Protein AF-A0A0D2LNI6-F1 (afdb_monomer)

Nearest PDB structures (foldseek):
  3agz-assembly1_A  TM=8.817E-01  e=5.013E-14  Homo sapiens
  8j07-assembly1_v  TM=8.970E-01  e=9.738E-14  Homo sapiens
  8j07-assembly1_u  TM=9.220E-01  e=4.146E-13  Homo sapiens
  7jtk-assembly1_Z  TM=8.641E-01  e=4.404E-13  Chlamydomonas reinhardtii
  7zhs-assembly1_A  TM=8.676E-01  e=1.229E-12  Saccharomyces cerevisiae S288C

Secondary structure (DSSP, 8-state):
-EEEPP-B----SS--B--GGG--PPTT--TTS-------B--SPPTT-EEEETT-S---TTSPPPPEEEE--BPP-SS-EEETTEEEEEEEEEHHHHHS-SS-EEEEE-TTS-EEEEEPPSS--TT-EEEETT-S-B-TTSTT-B--EEEEEEEE--S---HHHHHHHHHHS----

InterPro domains:
  IPR002939 Chaperone DnaJ, C-terminal [PF01556] (47-158)
  IPR008971 HSP40/DnaJ peptide-binding [SSF49493] (46-78)
  IPR008971 HSP40/DnaJ peptide-binding [SSF49493] (79-168)
  IPR051339 DnaJ homolog subfamily B [PTHR24078] (47-174)

Sequence (177 aa):
HTGQLSKAPFAPGNQAAVPASWLVAPRGFCPSSGWLIRKVDITAAGGGTKITFPGKGDERPGLPPADLQFVVEEAPHPRFMRQGDDLHTTVRVPLVSALCGGDASASVETLDGRTLKFPLPAMTSFTVKKIIQGEGMPISKQPGKKGNLVVSIEAAFPKGLTAAQKAALKQALPATA

Foldseek 3Di:
DEFEQAAQADAPDQAPFPPLVRRDDPPPDDPPDDDDPDGDRPGQDDFQDKDKDQQPADDDPPDGRHIYIYGHHHDDDPAWDDDQQEIEGEDEDEQCCQQQQPPDWDWDQASVRDIDIDGDPRHADQADKDKAAQRTTQDPVDPPGGGIYIYGYHHDYDPDDDPVRVVVCPVVDDPDD

Structure (mmCIF, N/CA/C/O backbone):
data_AF-A0A0D2LNI6-F1
#
_entry.id   AF-A0A0D2LNI6-F1
#
loop_
_atom_site.group_PDB
_atom_site.id
_atom_site.type_symbol
_atom_site.label_atom_id
_atom_site.label_alt_id
_atom_site.label_comp_id
_atom_site.label_asym_id
_atom_site.label_entity_id
_atom_site.label_seq_id
_atom_site.pdbx_PDB_ins_code
_atom_site.Cartn_x
_atom_site.Cartn_y
_atom_site.Cartn_z
_atom_site.occupancy
_atom_site.B_iso_or_equiv
_atom_site.auth_seq_id
_atom_site.auth_comp_id
_atom_site.auth_asym_id
_atom_site.auth_atom_id
_atom_site.pdbx_PDB_model_num
ATOM 1 N N . HIS A 1 1 ? 3.301 -3.122 -40.195 1.00 43.69 1 HIS A N 1
ATOM 2 C CA . HIS A 1 1 ? 2.036 -3.197 -39.436 1.00 43.69 1 HIS A CA 1
ATOM 3 C C . HIS A 1 1 ? 2.349 -3.221 -37.938 1.00 43.69 1 HIS A C 1
ATOM 5 O O . HIS A 1 1 ? 3.377 -3.772 -37.562 1.00 43.69 1 HIS A O 1
ATOM 11 N N . THR A 1 2 ? 1.533 -2.589 -37.087 1.00 37.66 2 THR A N 1
ATOM 12 C CA . THR A 1 2 ? 1.758 -2.548 -35.626 1.00 37.66 2 THR A CA 1
ATOM 13 C C . THR A 1 2 ? 1.184 -3.810 -34.985 1.00 37.66 2 THR A C 1
ATOM 15 O O . THR A 1 2 ? -0.002 -4.090 -35.150 1.00 37.66 2 THR A O 1
ATOM 18 N N . GLY A 1 3 ? 2.013 -4.583 -34.283 1.00 42.06 3 GLY A N 1
ATOM 19 C CA . GLY A 1 3 ? 1.569 -5.729 -33.489 1.00 42.06 3 GLY A CA 1
ATOM 20 C C . GLY A 1 3 ? 1.260 -5.283 -32.062 1.00 42.06 3 GLY A C 1
ATOM 21 O O . GLY A 1 3 ? 2.012 -4.504 -31.481 1.00 42.06 3 GLY A O 1
ATOM 22 N N . GLN A 1 4 ? 0.161 -5.753 -31.478 1.00 37.28 4 GLN A N 1
ATOM 23 C CA . GLN A 1 4 ? -0.164 -5.467 -30.078 1.00 37.28 4 GLN A CA 1
ATOM 24 C C . GLN A 1 4 ? 0.338 -6.635 -29.218 1.00 37.28 4 GLN A C 1
ATOM 26 O O . GLN A 1 4 ? -0.050 -7.780 -29.445 1.00 37.28 4 GLN A O 1
ATOM 31 N N . LEU A 1 5 ? 1.225 -6.369 -28.253 1.00 44.88 5 LEU A N 1
ATOM 32 C CA . LEU A 1 5 ? 1.534 -7.355 -27.213 1.00 44.88 5 LEU A CA 1
ATOM 33 C C . LEU A 1 5 ? 0.308 -7.453 -26.309 1.00 44.88 5 LEU A C 1
ATOM 35 O O . LEU A 1 5 ? -0.205 -6.428 -25.861 1.00 44.88 5 LEU A O 1
ATOM 39 N N . SER A 1 6 ? -0.187 -8.665 -26.055 1.00 45.00 6 SER A N 1
ATOM 40 C CA . SER A 1 6 ? -1.284 -8.809 -25.102 1.00 45.00 6 SER A CA 1
ATOM 41 C C . SER A 1 6 ? -0.804 -8.472 -23.684 1.00 45.00 6 SER A C 1
ATOM 43 O O . SER A 1 6 ? 0.374 -8.615 -23.350 1.00 45.00 6 SER A O 1
ATOM 45 N N . LYS A 1 7 ? -1.736 -7.960 -22.877 1.00 41.56 7 LYS A N 1
ATOM 46 C CA . LYS A 1 7 ? -1.533 -7.432 -21.522 1.00 41.56 7 LYS A CA 1
ATOM 47 C C . LYS A 1 7 ? -0.776 -8.428 -20.633 1.00 41.56 7 LYS A C 1
ATOM 49 O O . LYS A 1 7 ? -1.330 -9.457 -20.258 1.00 41.56 7 LYS A O 1
ATOM 54 N N . ALA A 1 8 ? 0.459 -8.104 -20.254 1.00 43.88 8 ALA A N 1
ATOM 55 C CA . ALA A 1 8 ? 1.232 -8.893 -19.295 1.00 43.88 8 ALA A CA 1
ATOM 56 C C . ALA A 1 8 ? 1.014 -8.365 -17.860 1.00 43.88 8 ALA A C 1
ATOM 58 O O . ALA A 1 8 ? 1.014 -7.146 -17.662 1.00 43.88 8 ALA A O 1
ATOM 59 N N . PRO A 1 9 ? 0.815 -9.234 -16.847 1.00 40.25 9 PRO A N 1
ATOM 60 C CA . PRO A 1 9 ? 0.801 -8.819 -15.452 1.00 40.25 9 PRO A CA 1
ATOM 61 C C . PRO A 1 9 ? 2.185 -8.320 -15.027 1.00 40.25 9 PRO A C 1
ATOM 63 O O . PRO A 1 9 ? 3.211 -8.726 -15.574 1.00 40.25 9 PRO A O 1
ATOM 66 N N . PHE A 1 10 ? 2.204 -7.457 -14.013 1.00 45.25 10 PHE A N 1
ATOM 67 C CA . PHE A 1 10 ? 3.430 -6.991 -13.374 1.00 45.25 10 PHE A CA 1
ATOM 68 C C . PHE A 1 10 ? 4.256 -8.177 -12.858 1.00 45.25 10 PHE A C 1
ATOM 70 O O . PHE A 1 10 ? 3.827 -8.877 -11.943 1.00 45.25 10 PHE A O 1
ATOM 77 N N . ALA A 1 11 ? 5.439 -8.391 -13.435 1.00 41.38 11 ALA A N 1
ATOM 78 C CA . ALA A 1 11 ? 6.414 -9.351 -12.935 1.00 41.38 11 ALA A CA 1
ATOM 79 C C . ALA A 1 11 ? 7.456 -8.610 -12.078 1.00 41.38 11 ALA A C 1
ATOM 81 O O . ALA A 1 11 ? 8.095 -7.672 -12.565 1.00 41.38 11 ALA A O 1
ATOM 82 N N . PRO A 1 12 ? 7.645 -8.995 -10.809 1.00 33.28 12 PRO A N 1
ATOM 83 C CA . PRO A 1 12 ? 8.731 -8.487 -9.995 1.00 33.28 12 PRO A CA 1
ATOM 84 C C . PRO A 1 12 ? 10.031 -9.206 -10.356 1.00 33.28 12 PRO A C 1
ATOM 86 O O . PRO A 1 12 ? 10.163 -10.417 -10.189 1.00 33.28 12 PRO A O 1
ATOM 89 N N . GLY A 1 13 ? 11.006 -8.445 -10.845 1.00 36.25 13 GLY A N 1
ATOM 90 C CA . GLY A 1 13 ? 12.328 -8.946 -11.216 1.00 36.25 13 GLY A CA 1
ATOM 91 C C . GLY A 1 13 ? 12.694 -8.618 -12.660 1.00 36.25 13 GLY A C 1
ATOM 92 O O . GLY A 1 13 ? 11.836 -8.345 -13.493 1.00 36.25 13 GLY A O 1
ATOM 93 N N . ASN A 1 14 ? 13.992 -8.661 -12.962 1.00 36.28 14 ASN A N 1
ATOM 94 C CA . ASN A 1 14 ? 14.577 -8.405 -14.288 1.00 36.28 14 ASN A CA 1
ATOM 95 C C . ASN A 1 14 ? 14.181 -9.431 -15.376 1.00 36.28 14 ASN A C 1
ATOM 97 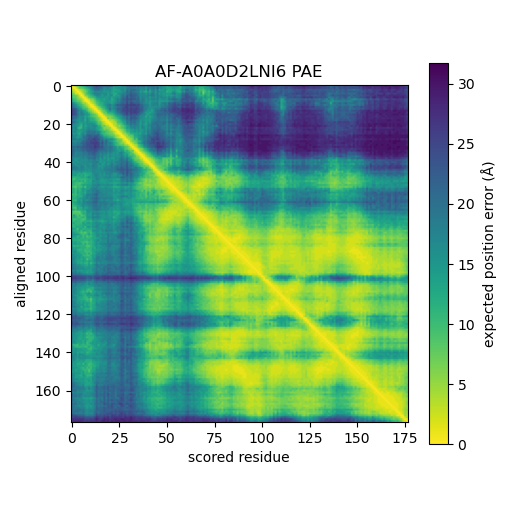O O . ASN A 1 14 ? 14.886 -9.574 -16.368 1.00 36.28 14 ASN A O 1
ATOM 101 N N . GLN A 1 15 ? 13.100 -10.186 -15.185 1.00 30.62 15 GLN A N 1
ATOM 102 C CA . GLN A 1 15 ? 12.652 -11.239 -16.087 1.00 30.62 15 GLN A CA 1
ATOM 103 C C . GLN A 1 15 ? 11.121 -11.265 -16.111 1.00 30.62 15 GLN A C 1
ATOM 105 O O . GLN A 1 15 ? 10.481 -12.128 -15.515 1.00 30.62 15 GLN A O 1
ATOM 110 N N . ALA A 1 16 ? 10.516 -10.314 -16.822 1.00 34.94 16 ALA A N 1
ATOM 111 C CA . ALA A 1 16 ? 9.175 -10.520 -17.351 1.00 34.94 16 ALA A CA 1
ATOM 112 C C . ALA A 1 16 ? 9.313 -11.396 -18.603 1.00 34.94 16 ALA A C 1
ATOM 114 O O . ALA A 1 16 ? 9.384 -10.897 -19.724 1.00 34.94 16 ALA A O 1
ATOM 115 N N . ALA A 1 17 ? 9.420 -12.713 -18.413 1.00 32.44 17 ALA A N 1
ATOM 116 C CA . ALA A 1 17 ? 9.315 -13.644 -19.524 1.00 32.44 17 ALA A CA 1
ATOM 117 C C . ALA A 1 17 ? 7.859 -13.627 -19.994 1.00 32.44 17 ALA A C 1
ATOM 119 O O . ALA A 1 17 ? 6.993 -14.188 -19.330 1.00 32.44 17 ALA A O 1
ATOM 120 N N . VAL A 1 18 ? 7.578 -12.965 -21.117 1.00 38.22 18 VAL A N 1
ATOM 121 C CA . VAL A 1 18 ? 6.277 -13.085 -21.780 1.00 38.22 18 VAL A CA 1
ATOM 122 C C . VAL A 1 18 ? 6.253 -14.479 -22.415 1.00 38.22 18 VAL A C 1
ATOM 124 O O . VAL A 1 18 ? 7.040 -14.733 -23.335 1.00 38.22 18 VAL A O 1
ATOM 127 N N . PRO A 1 19 ? 5.457 -15.440 -21.913 1.00 32.62 19 PRO A N 1
ATOM 128 C CA . PRO A 1 19 ? 5.422 -16.758 -22.522 1.00 32.62 19 PRO A CA 1
ATOM 129 C C . PRO A 1 19 ? 4.855 -16.636 -23.941 1.00 32.62 19 PRO A C 1
ATOM 131 O O . PRO A 1 19 ? 3.986 -15.812 -24.218 1.00 32.62 19 PRO A O 1
ATOM 134 N N . ALA A 1 20 ? 5.360 -17.469 -24.850 1.00 36.38 20 ALA A N 1
ATOM 135 C CA . ALA A 1 20 ? 5.022 -17.470 -26.276 1.00 36.38 20 ALA A CA 1
ATOM 136 C C . ALA A 1 20 ? 3.518 -17.393 -26.578 1.00 36.38 20 ALA A C 1
ATOM 138 O O . ALA A 1 20 ? 3.102 -16.813 -27.575 1.00 36.38 20 ALA A O 1
ATOM 139 N N . SER A 1 21 ? 2.710 -17.982 -25.697 1.00 32.12 21 SER A N 1
ATOM 140 C CA . SER A 1 21 ? 1.254 -18.046 -25.780 1.00 32.12 21 SER A CA 1
ATOM 141 C C . SER A 1 21 ? 0.549 -16.695 -25.608 1.00 32.12 21 SER A C 1
ATOM 143 O O . SER A 1 21 ? -0.659 -16.623 -25.797 1.00 32.12 21 SER A O 1
ATOM 145 N N . TRP A 1 22 ? 1.273 -15.635 -25.241 1.00 35.00 22 TRP A N 1
ATOM 146 C CA . TRP A 1 22 ? 0.725 -14.308 -24.935 1.00 35.00 22 TRP A CA 1
ATOM 147 C C . TRP A 1 22 ? 1.029 -13.281 -26.040 1.00 35.00 22 TRP A C 1
ATOM 149 O O . TRP A 1 22 ? 0.656 -12.110 -25.949 1.00 35.00 22 TRP A O 1
ATOM 159 N N . LEU A 1 23 ? 1.679 -13.705 -27.122 1.00 40.97 23 LEU A N 1
ATOM 160 C CA . LEU A 1 23 ? 1.794 -12.935 -28.354 1.00 40.97 23 LEU A CA 1
ATOM 161 C C . LEU A 1 23 ? 0.571 -13.235 -29.227 1.00 40.97 23 LEU A C 1
ATOM 163 O O . LEU A 1 23 ? 0.492 -14.285 -29.860 1.00 40.97 23 LEU A O 1
ATOM 167 N N . VAL A 1 24 ? -0.397 -12.316 -29.269 1.00 38.84 24 VAL A N 1
ATOM 168 C CA . VAL A 1 24 ? -1.489 -12.397 -30.246 1.00 38.84 24 VAL A CA 1
ATOM 169 C C . VAL A 1 24 ? -0.953 -11.856 -31.568 1.00 38.84 24 VAL A C 1
ATOM 171 O O . VAL A 1 24 ? -0.751 -10.653 -31.721 1.00 38.84 24 VAL A O 1
ATOM 174 N N . ALA A 1 25 ? -0.685 -12.749 -32.522 1.00 36.84 25 ALA A N 1
ATOM 175 C CA . ALA A 1 25 ? -0.360 -12.341 -33.883 1.00 36.84 25 ALA A CA 1
ATOM 176 C C . ALA A 1 25 ? -1.558 -11.578 -34.493 1.00 36.84 25 ALA A C 1
ATOM 178 O O . ALA A 1 25 ? -2.706 -11.998 -34.307 1.00 36.84 25 ALA A O 1
ATOM 179 N N . PRO A 1 26 ? -1.339 -10.462 -35.214 1.00 36.00 26 PRO A N 1
ATOM 180 C CA . PRO A 1 26 ? -2.420 -9.783 -35.920 1.00 36.00 26 PRO A CA 1
ATOM 181 C C . PRO A 1 26 ? -3.089 -10.727 -36.938 1.00 36.00 26 PRO A C 1
ATOM 183 O O . PRO A 1 26 ? -2.441 -11.592 -37.531 1.00 36.00 26 PRO A O 1
ATOM 186 N N . ARG A 1 27 ? -4.410 -10.579 -37.138 1.00 28.62 27 ARG A N 1
ATOM 187 C CA . ARG A 1 27 ? -5.177 -11.378 -38.115 1.00 28.62 27 ARG A CA 1
ATOM 188 C C . ARG A 1 27 ? -4.583 -11.183 -39.518 1.00 28.62 27 ARG A C 1
ATOM 190 O O . ARG A 1 27 ? -4.507 -10.052 -39.986 1.00 28.62 27 ARG A O 1
ATOM 197 N N . GLY A 1 28 ? -4.195 -12.283 -40.169 1.00 35.72 28 GLY A N 1
ATOM 198 C CA . GLY A 1 28 ? -3.522 -12.296 -41.482 1.00 35.72 28 GLY A CA 1
ATOM 199 C C . GLY A 1 28 ? -2.216 -13.100 -41.525 1.00 35.72 28 GLY A C 1
ATOM 200 O O . GLY A 1 28 ? -1.571 -13.170 -42.565 1.00 35.72 28 GLY A O 1
ATOM 201 N N . PHE A 1 29 ? -1.824 -13.715 -40.409 1.00 40.78 29 PHE A N 1
ATOM 202 C CA . PHE A 1 29 ? -0.566 -14.444 -40.280 1.00 40.78 29 PHE A CA 1
ATOM 203 C C . PHE A 1 29 ? -0.641 -15.851 -40.902 1.00 40.78 29 PHE A C 1
ATOM 205 O O . PHE A 1 29 ? -1.461 -16.674 -40.494 1.00 40.78 29 PHE A O 1
ATOM 212 N N . CYS A 1 30 ? 0.207 -16.124 -41.897 1.00 36.53 30 CYS A N 1
ATOM 213 C CA . CYS A 1 30 ? 0.260 -17.406 -42.603 1.00 36.53 30 CYS A CA 1
ATOM 214 C C . CYS A 1 30 ? 1.122 -18.421 -41.813 1.00 36.53 30 CYS A C 1
ATOM 216 O O . CYS A 1 30 ? 2.271 -18.109 -41.498 1.00 36.53 30 CYS A O 1
ATOM 218 N N . PRO A 1 31 ? 0.618 -19.625 -41.478 1.00 38.44 31 PRO A N 1
ATOM 219 C CA . PRO A 1 31 ? 1.268 -20.539 -40.530 1.00 38.44 31 PRO A CA 1
ATOM 220 C C . PRO A 1 31 ? 2.392 -21.419 -41.119 1.00 38.44 31 PRO A C 1
ATOM 222 O O . PRO A 1 31 ? 2.877 -22.314 -40.433 1.00 38.44 31 PRO A O 1
ATOM 225 N N . SER A 1 32 ? 2.815 -21.214 -42.372 1.00 41.22 32 SER A N 1
ATOM 226 C CA . SER A 1 32 ? 3.724 -22.142 -43.071 1.00 41.22 32 SER A CA 1
ATOM 227 C C . SER A 1 32 ? 5.223 -21.898 -42.855 1.00 41.22 32 SER A C 1
ATOM 229 O O . SER A 1 32 ? 6.028 -22.739 -43.246 1.00 41.22 32 SER A O 1
ATOM 231 N N . SER A 1 33 ? 5.631 -20.788 -42.240 1.00 37.97 33 SER A N 1
ATOM 232 C CA . SER A 1 33 ? 7.030 -20.537 -41.878 1.00 37.97 33 SER A CA 1
ATOM 233 C C . SER A 1 33 ? 7.199 -20.719 -40.372 1.00 37.97 33 SER A C 1
ATOM 235 O O . SER A 1 33 ? 6.612 -19.990 -39.587 1.00 37.97 33 SER A O 1
ATOM 237 N N . GLY A 1 34 ? 7.957 -21.727 -39.936 1.00 38.97 34 GLY A N 1
ATOM 238 C CA . GLY A 1 34 ? 8.209 -21.970 -38.513 1.00 38.97 34 GLY A CA 1
ATOM 239 C C . GLY A 1 34 ? 8.851 -20.753 -37.839 1.00 38.97 34 GLY A C 1
ATOM 240 O O . GLY A 1 34 ? 10.008 -20.431 -38.104 1.00 38.97 34 GLY A O 1
ATOM 241 N N . TRP A 1 35 ? 8.110 -20.065 -36.968 1.00 39.12 35 TRP A N 1
ATOM 242 C CA . TRP A 1 35 ? 8.605 -18.887 -36.255 1.00 39.12 35 TRP A CA 1
ATOM 243 C C . TRP A 1 35 ? 9.381 -19.282 -34.996 1.00 39.12 35 TRP A C 1
ATOM 245 O O . TRP A 1 35 ? 8.881 -20.005 -34.134 1.00 39.12 35 TRP A O 1
ATOM 255 N N . LEU A 1 36 ? 10.595 -18.739 -34.853 1.00 37.34 36 LEU A N 1
ATOM 256 C CA . LEU A 1 36 ? 11.314 -18.717 -33.582 1.00 37.34 36 LEU A CA 1
ATOM 257 C C . LEU A 1 36 ? 10.586 -17.754 -32.637 1.00 37.34 36 LEU A C 1
ATOM 259 O O . LEU A 1 36 ? 10.663 -16.535 -32.801 1.00 37.34 36 LEU A O 1
ATOM 263 N N . ILE A 1 37 ? 9.922 -18.294 -31.619 1.00 43.06 37 ILE A N 1
ATOM 264 C CA . ILE A 1 37 ? 9.485 -17.515 -30.461 1.00 43.06 37 ILE A CA 1
ATOM 265 C C . ILE A 1 37 ? 10.753 -16.944 -29.813 1.00 43.06 37 ILE A C 1
ATOM 267 O O . ILE A 1 37 ? 11.504 -17.663 -29.152 1.00 43.06 37 ILE A O 1
ATOM 271 N N . ARG A 1 38 ? 11.021 -15.652 -30.010 1.00 43.34 38 ARG A N 1
ATOM 272 C CA . ARG A 1 38 ? 12.084 -14.960 -29.279 1.00 43.34 38 ARG A CA 1
ATOM 273 C C . ARG A 1 38 ? 11.503 -14.406 -27.988 1.00 43.34 38 ARG A C 1
ATOM 275 O O . ARG A 1 38 ? 10.540 -13.647 -28.019 1.00 43.34 38 ARG A O 1
ATOM 282 N N . LYS A 1 39 ? 12.087 -14.809 -26.858 1.00 42.69 39 LYS A N 1
ATOM 283 C CA . LYS A 1 39 ? 11.811 -14.197 -25.557 1.00 42.69 39 LYS A CA 1
ATOM 284 C C . LYS A 1 39 ? 12.178 -12.717 -25.660 1.00 42.69 39 LYS A C 1
ATOM 286 O O . LYS A 1 39 ? 13.308 -12.394 -26.017 1.00 42.69 39 LYS A O 1
ATOM 291 N N . VAL A 1 40 ? 11.208 -11.845 -25.419 1.00 52.59 40 VAL A N 1
ATOM 292 C CA . VAL A 1 40 ? 11.447 -10.409 -25.286 1.00 52.59 40 VAL A CA 1
ATOM 293 C C . VAL A 1 40 ? 11.488 -10.126 -23.796 1.00 52.59 40 VAL A C 1
ATOM 295 O O . VAL A 1 40 ? 10.465 -10.238 -23.125 1.00 52.59 40 VAL A O 1
ATOM 298 N N . ASP A 1 41 ? 12.671 -9.797 -23.287 1.00 45.78 41 ASP A N 1
ATOM 299 C CA . ASP A 1 41 ? 12.831 -9.371 -21.903 1.00 45.78 41 ASP A CA 1
ATOM 300 C C . ASP A 1 41 ? 12.351 -7.922 -21.787 1.00 45.78 41 ASP A C 1
ATOM 302 O O . ASP A 1 41 ? 13.032 -6.975 -22.187 1.00 45.78 41 ASP A O 1
ATOM 306 N N . ILE A 1 42 ? 11.131 -7.742 -21.278 1.00 57.19 42 ILE A N 1
ATOM 307 C CA . ILE A 1 42 ? 10.580 -6.416 -20.993 1.00 57.19 42 ILE A CA 1
ATOM 308 C C . ILE A 1 42 ? 11.061 -6.015 -19.598 1.00 57.19 42 ILE A C 1
ATOM 310 O O . ILE A 1 42 ? 10.364 -6.175 -18.598 1.00 57.19 42 ILE A O 1
ATOM 314 N N . THR A 1 43 ? 12.292 -5.520 -19.517 1.00 50.53 43 THR A N 1
ATOM 315 C CA . THR A 1 43 ? 12.859 -5.056 -18.249 1.00 50.53 43 THR A CA 1
ATOM 316 C C . THR A 1 43 ? 12.398 -3.625 -17.980 1.00 50.53 43 THR A C 1
ATOM 318 O O . THR A 1 43 ? 12.785 -2.702 -18.688 1.00 50.53 43 THR A O 1
ATOM 321 N N . ALA A 1 44 ? 11.566 -3.440 -16.949 1.00 53.94 44 ALA A N 1
ATOM 322 C CA . ALA A 1 44 ? 11.210 -2.136 -16.372 1.00 53.94 44 ALA A CA 1
ATOM 323 C C . ALA A 1 44 ? 10.541 -1.105 -17.314 1.00 53.94 44 ALA A C 1
ATOM 325 O O . ALA A 1 44 ? 10.507 0.087 -17.001 1.00 53.94 44 ALA A O 1
ATOM 326 N N . ALA A 1 45 ? 9.970 -1.537 -18.439 1.00 58.03 45 ALA A N 1
ATOM 327 C CA . ALA A 1 45 ? 9.275 -0.646 -19.362 1.00 58.03 45 ALA A CA 1
ATOM 328 C C . ALA A 1 45 ? 7.979 -0.091 -18.733 1.00 58.03 45 ALA A C 1
ATOM 330 O O . ALA A 1 45 ? 7.187 -0.826 -18.138 1.00 58.03 45 ALA A O 1
ATOM 331 N N . GLY A 1 46 ? 7.767 1.222 -18.828 1.00 60.56 46 GLY A N 1
ATOM 332 C CA . GLY A 1 46 ? 6.476 1.840 -18.511 1.00 60.56 46 GLY A CA 1
ATOM 333 C C . GLY A 1 46 ? 5.437 1.510 -19.583 1.00 60.56 46 GLY A C 1
ATOM 334 O O . GLY A 1 46 ? 5.802 1.238 -20.734 1.00 60.56 46 GLY A O 1
ATOM 335 N N . GLY A 1 47 ? 4.153 1.564 -19.235 1.00 64.44 47 GLY A N 1
ATOM 336 C CA . GLY A 1 47 ? 3.072 1.516 -20.218 1.00 64.44 47 GLY A CA 1
ATOM 337 C C . GLY A 1 47 ? 3.307 2.511 -21.360 1.00 64.44 47 GLY A C 1
ATOM 338 O O . GLY A 1 47 ? 3.736 3.643 -21.143 1.00 64.44 47 GLY A O 1
ATOM 339 N N . GLY A 1 48 ? 3.079 2.068 -22.595 1.00 67.06 48 GLY A N 1
ATOM 340 C CA . GLY A 1 48 ? 3.310 2.848 -23.812 1.00 67.06 48 GLY A CA 1
ATOM 341 C C . GLY A 1 48 ? 4.725 2.749 -24.395 1.00 67.06 48 GLY A C 1
ATOM 342 O O . GLY A 1 48 ? 4.997 3.370 -25.424 1.00 67.06 48 GLY A O 1
ATOM 343 N N . THR A 1 49 ? 5.626 1.962 -23.796 1.00 70.00 49 THR A N 1
ATOM 344 C CA . THR A 1 49 ? 6.961 1.723 -24.370 1.00 70.00 49 THR A CA 1
ATOM 345 C C . THR A 1 49 ? 6.846 1.009 -25.716 1.00 70.00 49 THR A C 1
ATOM 347 O O . THR A 1 49 ? 6.179 -0.021 -25.831 1.00 70.00 49 THR A O 1
ATOM 350 N N . LYS A 1 50 ? 7.509 1.564 -26.735 1.00 74.06 50 LYS A N 1
ATOM 351 C CA . LYS A 1 50 ? 7.548 1.009 -28.089 1.00 74.06 50 LYS A CA 1
ATOM 352 C C . LYS A 1 50 ? 8.820 0.192 -28.270 1.00 74.06 50 LYS A C 1
ATOM 354 O O . LYS A 1 50 ? 9.916 0.732 -28.156 1.00 74.06 50 LYS A O 1
ATOM 359 N N . ILE A 1 51 ? 8.670 -1.089 -28.570 1.00 76.44 51 ILE A N 1
ATOM 360 C CA . ILE A 1 51 ? 9.774 -1.992 -28.891 1.00 76.44 51 ILE A CA 1
ATOM 361 C C . ILE A 1 51 ? 9.737 -2.234 -30.397 1.00 76.44 51 ILE A C 1
ATOM 363 O O . ILE A 1 51 ? 8.769 -2.795 -30.908 1.00 76.44 51 ILE A O 1
ATOM 367 N N . THR A 1 52 ? 10.772 -1.789 -31.108 1.00 75.44 52 THR A N 1
ATOM 368 C CA . THR A 1 52 ? 10.882 -1.953 -32.563 1.00 75.44 52 THR A CA 1
ATOM 369 C C . THR A 1 52 ? 11.866 -3.073 -32.886 1.00 75.44 52 THR A C 1
ATOM 371 O O . THR A 1 52 ? 13.017 -3.037 -32.456 1.00 75.44 52 THR A O 1
ATOM 374 N N . PHE A 1 53 ? 11.424 -4.049 -33.674 1.00 77.38 53 PHE A N 1
ATOM 375 C CA . PHE A 1 53 ? 12.250 -5.111 -34.235 1.00 77.38 53 PHE A CA 1
ATOM 376 C C . PHE A 1 53 ? 12.464 -4.844 -35.730 1.00 77.38 53 PHE A C 1
ATOM 378 O O . PHE A 1 53 ? 11.518 -5.011 -36.512 1.00 77.38 53 PHE A O 1
ATOM 385 N N . PRO A 1 54 ? 13.676 -4.419 -36.134 1.00 76.56 54 PRO A N 1
ATOM 386 C CA . PRO A 1 54 ? 13.933 -4.035 -37.513 1.00 76.56 54 PRO A CA 1
ATOM 387 C C . PRO A 1 54 ? 13.888 -5.247 -38.447 1.00 76.56 54 PRO A C 1
ATOM 389 O O . PRO A 1 54 ? 14.435 -6.306 -38.121 1.00 76.56 54 PRO A O 1
ATOM 392 N N . GLY A 1 55 ? 13.231 -5.104 -39.599 1.00 74.12 55 GLY A N 1
ATOM 393 C CA . GLY A 1 55 ? 13.154 -6.148 -40.630 1.00 74.12 55 GLY A CA 1
ATOM 394 C C . GLY A 1 55 ? 12.451 -7.445 -40.197 1.00 74.12 55 GLY A C 1
ATOM 395 O O . GLY A 1 55 ? 12.773 -8.525 -40.697 1.00 74.12 55 GLY A O 1
ATOM 396 N N . LYS A 1 56 ? 11.543 -7.365 -39.215 1.00 73.69 56 LYS A N 1
ATOM 397 C CA . LYS A 1 56 ? 10.756 -8.500 -38.682 1.00 73.69 56 LYS A CA 1
ATOM 398 C C . LYS A 1 56 ? 9.246 -8.368 -38.894 1.00 73.69 56 LYS A C 1
ATOM 400 O O . LYS A 1 56 ? 8.483 -9.153 -38.341 1.00 73.69 56 LYS A O 1
ATOM 405 N N . GLY A 1 57 ? 8.823 -7.361 -39.641 1.00 70.00 57 GLY A N 1
ATOM 406 C CA . GLY A 1 57 ? 7.452 -7.157 -40.086 1.00 70.00 57 GLY A CA 1
ATOM 407 C C . GLY A 1 57 ? 7.169 -7.884 -41.398 1.00 70.00 57 GLY A C 1
ATOM 408 O O . GLY A 1 57 ? 7.888 -8.799 -41.791 1.00 70.00 57 GLY A O 1
ATOM 409 N N . ASP A 1 58 ? 6.100 -7.468 -42.071 1.00 71.94 58 ASP A N 1
ATOM 410 C CA . ASP A 1 58 ? 5.632 -8.121 -43.291 1.00 71.94 58 ASP A CA 1
ATOM 411 C C . ASP A 1 58 ? 6.666 -8.038 -44.421 1.00 71.94 58 ASP A C 1
ATOM 413 O O . ASP A 1 58 ? 7.233 -6.977 -44.703 1.00 71.94 58 ASP A O 1
ATOM 417 N N . GLU A 1 59 ? 6.883 -9.173 -45.081 1.00 73.25 59 GLU A N 1
ATOM 418 C CA . GLU A 1 59 ? 7.778 -9.309 -46.224 1.00 73.25 59 GLU A CA 1
ATOM 419 C C . GLU A 1 59 ? 6.968 -9.257 -47.525 1.00 73.25 59 GLU A C 1
ATOM 421 O O . GLU A 1 59 ? 5.906 -9.874 -47.643 1.00 73.25 59 GLU A O 1
ATOM 426 N N . ARG A 1 60 ? 7.456 -8.501 -48.514 1.00 75.56 60 ARG A N 1
ATOM 427 C CA . ARG A 1 60 ? 6.878 -8.449 -49.863 1.00 75.56 60 ARG A CA 1
ATOM 428 C C . ARG A 1 60 ? 7.965 -8.764 -50.890 1.00 75.56 60 ARG A C 1
ATOM 430 O O . ARG A 1 60 ? 9.074 -8.250 -50.740 1.00 75.56 60 ARG A O 1
ATOM 437 N N . PRO A 1 61 ? 7.668 -9.541 -51.949 1.00 77.25 61 PRO A N 1
ATOM 438 C CA . PRO A 1 61 ? 8.647 -9.835 -52.991 1.00 77.25 61 PRO A CA 1
ATOM 439 C C . PRO A 1 61 ? 9.240 -8.546 -53.579 1.00 77.25 61 PRO A C 1
ATOM 441 O O . PRO A 1 61 ? 8.502 -7.684 -54.053 1.00 77.25 61 PRO A O 1
ATOM 444 N N . GLY A 1 62 ? 10.567 -8.412 -53.531 1.00 79.00 62 GLY A N 1
ATOM 445 C CA . GLY A 1 62 ? 11.293 -7.264 -54.088 1.00 79.00 62 GLY A CA 1
ATOM 446 C C . GLY A 1 62 ? 11.424 -6.035 -53.177 1.00 79.00 62 GLY A C 1
ATOM 447 O O . GLY A 1 62 ? 12.031 -5.056 -53.603 1.00 79.00 62 GLY A O 1
ATOM 448 N N . LEU A 1 63 ? 10.911 -6.066 -51.941 1.00 79.31 63 LEU A N 1
ATOM 449 C CA . LEU A 1 63 ? 11.111 -5.004 -50.946 1.00 79.31 63 LEU A CA 1
ATOM 450 C C . LEU A 1 63 ? 11.807 -5.535 -49.685 1.00 79.31 63 LEU A C 1
ATOM 452 O O . LEU A 1 63 ? 11.590 -6.688 -49.311 1.00 79.31 63 LEU A O 1
ATOM 456 N N . PRO A 1 64 ? 12.612 -4.702 -48.996 1.00 76.44 64 PRO A N 1
ATOM 457 C CA . PRO A 1 64 ? 13.137 -5.060 -47.687 1.00 76.44 64 PRO A CA 1
ATOM 458 C C . PRO A 1 64 ? 11.983 -5.285 -46.688 1.00 76.44 64 PRO A C 1
ATOM 460 O O . PRO A 1 64 ? 10.969 -4.581 -46.765 1.00 76.44 64 PRO A O 1
ATOM 463 N N . PRO A 1 65 ? 12.117 -6.242 -45.751 1.00 78.00 65 PRO A N 1
ATOM 464 C CA . PRO A 1 65 ? 11.080 -6.530 -44.765 1.00 78.00 65 PRO A CA 1
ATOM 465 C C . PRO A 1 65 ? 10.748 -5.299 -43.917 1.00 78.00 65 PRO A C 1
ATOM 467 O O . PRO A 1 65 ? 11.643 -4.541 -43.538 1.00 78.00 65 PRO A O 1
ATOM 470 N N . ALA A 1 66 ? 9.468 -5.111 -43.593 1.00 78.38 66 ALA A N 1
ATOM 471 C CA . ALA A 1 66 ? 9.035 -3.997 -42.753 1.00 78.38 66 ALA A CA 1
ATOM 472 C C . ALA A 1 66 ? 9.527 -4.140 -41.300 1.00 78.38 66 ALA A C 1
ATOM 474 O O . ALA A 1 66 ? 9.932 -5.217 -40.860 1.00 78.38 66 ALA A O 1
ATOM 475 N N . ASP A 1 67 ? 9.430 -3.068 -40.516 1.00 78.38 67 ASP A N 1
ATOM 476 C CA . ASP A 1 67 ? 9.702 -3.117 -39.079 1.00 78.38 67 ASP A CA 1
ATOM 477 C C . ASP A 1 67 ? 8.465 -3.569 -38.299 1.00 78.38 67 ASP A C 1
ATOM 479 O O . ASP A 1 67 ? 7.331 -3.174 -38.596 1.00 78.38 67 ASP A O 1
ATOM 483 N N . LEU A 1 68 ? 8.691 -4.382 -37.267 1.00 76.12 68 LEU A N 1
ATOM 484 C CA . LEU A 1 68 ? 7.648 -4.814 -36.345 1.00 76.12 68 LEU A CA 1
ATOM 485 C C . LEU A 1 68 ? 7.742 -3.996 -35.061 1.00 76.12 68 LEU A C 1
ATOM 487 O O . LEU A 1 68 ? 8.717 -4.097 -34.320 1.00 76.12 68 LEU A O 1
ATOM 491 N N . GLN A 1 69 ? 6.722 -3.186 -34.793 1.00 72.12 69 GLN A N 1
ATOM 492 C CA . GLN A 1 69 ? 6.637 -2.395 -33.572 1.00 72.12 69 GLN A CA 1
ATOM 493 C C . GLN A 1 69 ? 5.605 -2.999 -32.629 1.00 72.12 69 GLN A C 1
ATOM 495 O O . GLN A 1 69 ? 4.452 -3.199 -33.015 1.00 72.12 69 GLN A O 1
ATOM 500 N N . PHE A 1 70 ? 6.025 -3.227 -31.391 1.00 73.00 70 PHE A N 1
ATOM 501 C CA . PHE A 1 70 ? 5.158 -3.593 -30.287 1.00 73.00 70 PHE A CA 1
ATOM 502 C C . PHE A 1 70 ? 4.998 -2.428 -29.325 1.00 73.00 70 PHE A C 1
ATOM 504 O O . PHE A 1 70 ? 5.966 -1.737 -29.012 1.00 73.00 70 PHE A O 1
ATOM 511 N N . VAL A 1 71 ? 3.780 -2.238 -28.830 1.00 71.69 71 VAL A N 1
ATOM 512 C CA . VAL A 1 71 ? 3.483 -1.300 -27.745 1.00 71.69 71 VAL A CA 1
ATOM 513 C C . VAL A 1 71 ? 3.179 -2.115 -26.498 1.00 71.69 71 VAL A C 1
ATOM 515 O O . VAL A 1 71 ? 2.339 -3.013 -26.535 1.00 71.69 71 VAL A O 1
ATOM 518 N N . VAL A 1 72 ? 3.889 -1.826 -25.410 1.00 73.25 72 VAL A N 1
ATOM 519 C CA . VAL A 1 72 ? 3.650 -2.460 -24.112 1.00 73.25 72 VAL A CA 1
ATOM 520 C C . VAL A 1 72 ? 2.455 -1.785 -23.449 1.00 73.25 72 VAL A C 1
ATOM 522 O O . VAL A 1 72 ? 2.478 -0.578 -23.212 1.00 73.25 72 VAL A O 1
ATOM 525 N N . GLU A 1 73 ? 1.426 -2.559 -23.118 1.00 70.12 73 GLU A N 1
ATOM 526 C CA . GLU A 1 73 ? 0.286 -2.101 -22.325 1.00 70.12 73 GLU A CA 1
ATOM 527 C C . GLU A 1 73 ? 0.301 -2.745 -20.940 1.00 70.12 73 GLU A C 1
ATOM 529 O O . GLU A 1 73 ? 0.549 -3.945 -20.798 1.00 70.12 73 GLU A O 1
ATOM 534 N N . 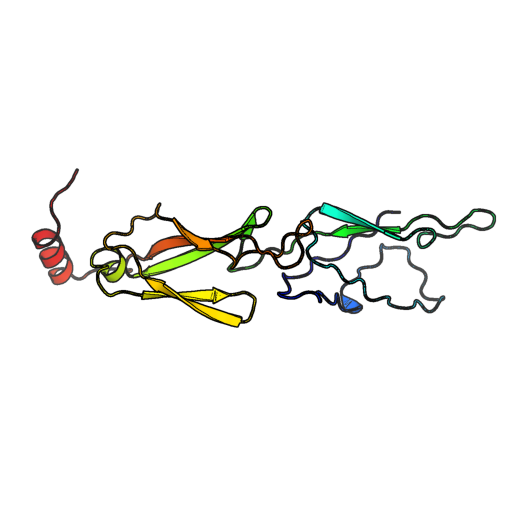GLU A 1 74 ? 0.007 -1.947 -19.916 1.00 71.88 74 GLU A N 1
ATOM 535 C CA . GLU A 1 74 ? -0.060 -2.428 -18.538 1.00 71.88 74 GLU A CA 1
ATOM 536 C C . GLU A 1 74 ? -1.410 -3.102 -18.270 1.00 71.88 74 GLU A C 1
ATOM 538 O O . GLU A 1 74 ? -2.481 -2.545 -18.529 1.00 71.88 74 GLU A O 1
ATOM 543 N N . ALA A 1 75 ? -1.362 -4.325 -17.739 1.00 77.69 75 ALA A N 1
ATOM 544 C CA . ALA A 1 75 ? -2.554 -5.021 -17.283 1.00 77.69 75 ALA A CA 1
ATOM 545 C C . ALA A 1 75 ? -3.032 -4.431 -15.943 1.00 77.69 75 ALA A C 1
ATOM 547 O O . ALA A 1 75 ? -2.212 -4.246 -15.038 1.00 77.69 75 ALA A O 1
ATOM 548 N N . PRO A 1 76 ? -4.343 -4.185 -15.758 1.00 78.19 76 PRO A N 1
ATOM 549 C CA . PRO A 1 76 ? -4.858 -3.788 -14.454 1.00 78.19 76 PRO A CA 1
ATOM 550 C C . PRO A 1 76 ? -4.631 -4.914 -13.437 1.00 78.19 76 PRO A C 1
ATOM 552 O O . PRO A 1 76 ? -4.947 -6.074 -13.707 1.00 78.19 76 PRO A O 1
ATOM 555 N N . HIS A 1 77 ? -4.097 -4.573 -12.264 1.00 82.38 77 HIS A N 1
ATOM 556 C CA . HIS A 1 77 ? -3.864 -5.517 -11.172 1.00 82.38 77 HIS A CA 1
ATOM 557 C C . HIS A 1 77 ? -4.869 -5.266 -10.032 1.00 82.38 77 HIS A C 1
ATOM 559 O O . HIS A 1 77 ? -5.131 -4.111 -9.700 1.00 82.38 77 HIS A O 1
ATOM 565 N N . PRO A 1 78 ? -5.424 -6.309 -9.381 1.00 84.19 78 PRO A N 1
ATOM 566 C CA . PRO A 1 78 ? -6.484 -6.137 -8.382 1.00 84.19 78 PRO A CA 1
ATOM 567 C C . PRO A 1 78 ? -6.055 -5.363 -7.128 1.00 84.19 78 PRO A C 1
ATOM 569 O O . PRO A 1 78 ? -6.890 -4.750 -6.473 1.00 84.19 78 PRO A O 1
ATOM 572 N N . ARG A 1 79 ? -4.765 -5.408 -6.767 1.00 86.38 79 ARG A N 1
ATOM 573 C CA . ARG A 1 79 ? -4.236 -4.787 -5.534 1.00 86.38 79 ARG A CA 1
ATOM 574 C C . ARG A 1 79 ? -3.347 -3.570 -5.757 1.00 86.38 79 ARG A C 1
ATOM 576 O O . ARG A 1 79 ? -3.087 -2.832 -4.809 1.00 86.38 79 ARG A O 1
ATOM 583 N N . PHE A 1 80 ? -2.828 -3.410 -6.969 1.00 90.06 80 PHE A N 1
ATOM 584 C CA . PHE A 1 80 ? -1.762 -2.458 -7.251 1.00 90.06 80 PHE A CA 1
ATOM 585 C C . PHE A 1 80 ? -2.121 -1.632 -8.467 1.00 90.06 80 PHE A C 1
ATOM 587 O O . PHE A 1 80 ? -2.541 -2.164 -9.490 1.00 90.06 80 PHE A O 1
ATOM 594 N N . MET A 1 81 ? -1.909 -0.333 -8.347 1.00 89.19 81 MET A N 1
ATOM 595 C CA . MET A 1 81 ? -2.019 0.607 -9.443 1.00 89.19 81 MET A CA 1
ATOM 596 C C . MET A 1 81 ? -0.663 1.274 -9.610 1.00 89.19 81 MET A C 1
ATOM 598 O O . MET A 1 81 ? -0.155 1.892 -8.678 1.00 89.19 81 MET A O 1
ATOM 602 N N . ARG A 1 82 ? -0.053 1.123 -10.783 1.00 88.25 82 ARG A N 1
ATOM 603 C CA . ARG A 1 82 ? 1.204 1.800 -11.087 1.00 88.25 82 ARG A CA 1
ATOM 604 C C . ARG A 1 82 ? 0.924 3.247 -11.470 1.00 88.25 82 ARG A C 1
ATOM 606 O O . ARG A 1 82 ? 0.040 3.518 -12.278 1.00 88.25 82 ARG A O 1
ATOM 613 N N . GLN A 1 83 ? 1.700 4.165 -10.909 1.00 86.94 83 GLN A N 1
ATOM 614 C CA . GLN A 1 83 ? 1.696 5.571 -11.283 1.00 86.94 83 GLN A CA 1
ATOM 615 C C . GLN A 1 83 ? 3.143 6.005 -11.539 1.00 86.94 83 GLN A C 1
ATOM 617 O O . GLN A 1 83 ? 3.877 6.377 -10.628 1.00 86.94 83 GLN A O 1
ATOM 622 N N . GLY A 1 84 ? 3.572 5.916 -12.801 1.00 86.06 84 GLY A N 1
ATOM 623 C CA . GLY A 1 84 ? 4.969 6.148 -13.172 1.00 86.06 84 GLY A CA 1
ATOM 624 C C . GLY A 1 84 ? 5.888 5.064 -12.603 1.00 86.06 84 GLY A C 1
ATOM 625 O O . GLY A 1 84 ? 5.766 3.895 -12.971 1.00 86.06 84 GLY A O 1
ATOM 626 N N . ASP A 1 85 ? 6.797 5.449 -11.710 1.00 86.19 85 ASP A N 1
ATOM 627 C CA . ASP A 1 85 ? 7.721 4.528 -11.031 1.00 86.19 85 ASP A CA 1
ATOM 628 C C . ASP A 1 85 ? 7.194 4.053 -9.661 1.00 86.19 85 ASP A C 1
ATOM 630 O O . ASP A 1 85 ? 7.705 3.083 -9.092 1.00 86.19 85 ASP A O 1
ATOM 634 N N . ASP A 1 86 ? 6.140 4.693 -9.151 1.00 89.25 86 ASP A N 1
ATOM 635 C CA . ASP A 1 86 ? 5.552 4.387 -7.852 1.00 89.25 86 ASP A CA 1
ATOM 636 C C . ASP A 1 86 ? 4.395 3.382 -7.980 1.00 89.25 86 ASP A C 1
ATOM 638 O O . ASP A 1 86 ? 3.680 3.316 -8.988 1.00 89.25 86 ASP A O 1
ATOM 642 N N . LEU A 1 87 ? 4.202 2.586 -6.929 1.00 91.12 87 LEU A N 1
ATOM 643 C CA . LEU A 1 87 ? 3.078 1.666 -6.790 1.00 91.12 87 LEU A CA 1
ATOM 644 C C . LEU A 1 87 ? 2.103 2.200 -5.755 1.00 91.12 87 LEU A C 1
ATOM 646 O O . LEU A 1 87 ? 2.488 2.545 -4.644 1.00 91.12 87 LEU A O 1
ATOM 650 N N . HIS A 1 88 ? 0.824 2.210 -6.098 1.00 92.06 88 HIS A N 1
ATOM 651 C CA . HIS A 1 88 ? -0.256 2.577 -5.200 1.00 92.06 88 HIS A CA 1
ATOM 652 C C . HIS A 1 88 ? -1.040 1.339 -4.796 1.00 92.06 88 HIS A C 1
ATOM 654 O O . HIS A 1 88 ? -1.410 0.517 -5.637 1.00 92.06 88 HIS A O 1
ATOM 660 N N . THR A 1 89 ? -1.321 1.221 -3.506 1.00 92.19 89 THR A N 1
ATOM 661 C CA . THR A 1 89 ? -2.196 0.181 -2.972 1.00 92.19 89 THR A CA 1
ATOM 662 C C . THR A 1 89 ? -3.084 0.746 -1.877 1.00 92.19 89 THR A C 1
ATOM 664 O O . THR A 1 89 ? -2.751 1.751 -1.248 1.00 92.19 89 THR A O 1
ATOM 667 N N . THR A 1 90 ? -4.213 0.087 -1.647 1.00 90.75 90 THR A N 1
ATOM 668 C CA . THR A 1 90 ? -5.172 0.471 -0.617 1.00 90.75 90 THR A CA 1
ATOM 669 C C . THR A 1 90 ? -5.290 -0.651 0.399 1.00 90.75 90 THR A C 1
ATOM 671 O O . THR A 1 90 ? -5.629 -1.782 0.052 1.00 90.75 90 THR A O 1
ATOM 674 N N . VAL A 1 91 ? -5.032 -0.330 1.665 1.00 89.88 91 VAL A N 1
ATOM 675 C CA . VAL A 1 91 ? -5.145 -1.266 2.786 1.00 89.88 91 VAL A CA 1
ATOM 676 C C . VAL A 1 91 ? -6.325 -0.869 3.643 1.00 89.88 91 VAL A C 1
ATOM 678 O O . VAL A 1 91 ? -6.418 0.263 4.116 1.00 89.88 91 VAL A O 1
ATOM 681 N N . ARG A 1 92 ? -7.212 -1.833 3.875 1.00 88.31 92 ARG A N 1
ATOM 682 C CA . ARG A 1 92 ? -8.355 -1.659 4.763 1.00 88.31 92 ARG A CA 1
ATOM 683 C C . ARG A 1 92 ? -7.994 -2.106 6.166 1.00 88.31 92 ARG A C 1
ATOM 685 O O . ARG A 1 92 ? -7.617 -3.256 6.372 1.00 88.31 92 ARG A O 1
ATOM 692 N N . VAL A 1 93 ? -8.141 -1.199 7.120 1.00 88.25 93 VAL A N 1
ATOM 693 C CA . VAL A 1 93 ? -7.906 -1.448 8.544 1.00 88.25 93 VAL A CA 1
ATOM 694 C C . VAL A 1 93 ? -9.225 -1.343 9.307 1.00 88.25 93 VAL A C 1
ATOM 696 O O . VAL A 1 93 ? -10.080 -0.539 8.936 1.00 88.25 93 VAL A O 1
ATOM 699 N N . PRO A 1 94 ? -9.448 -2.141 10.360 1.00 88.25 94 PRO A N 1
ATOM 700 C CA . PRO A 1 94 ? -10.670 -2.033 11.147 1.00 88.25 94 PRO A CA 1
ATOM 701 C C . PRO A 1 94 ? -10.737 -0.675 11.857 1.00 88.25 94 PRO A C 1
ATOM 703 O O . PRO A 1 94 ? -9.719 -0.154 12.313 1.00 88.25 94 PRO A O 1
ATOM 706 N N . LEU A 1 95 ? -11.950 -0.127 11.995 1.00 87.31 95 LEU A N 1
ATOM 707 C CA . LEU A 1 95 ? -12.179 1.194 12.598 1.00 87.31 95 LEU A CA 1
ATOM 708 C C . LEU A 1 95 ? -11.522 1.35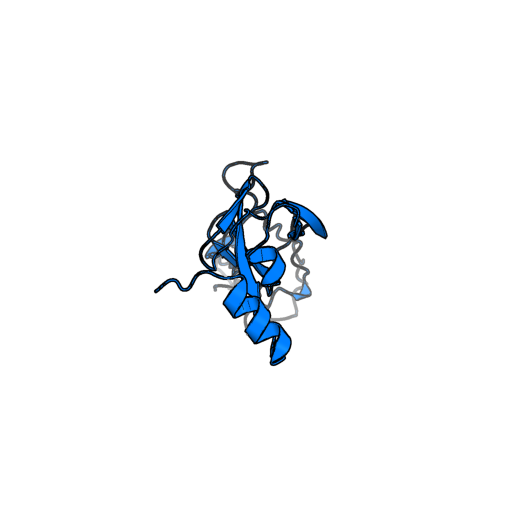3 13.980 1.00 87.31 95 LEU A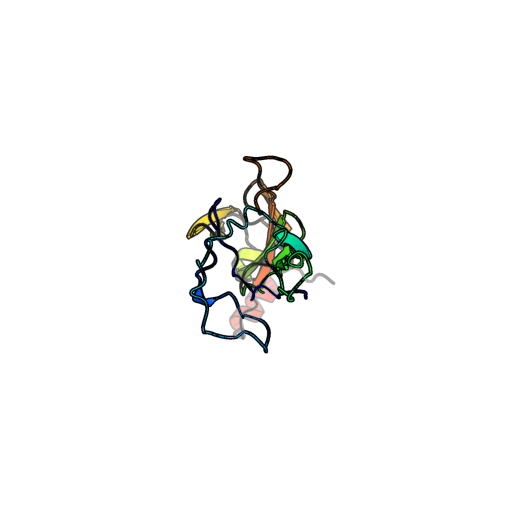 C 1
ATOM 710 O O . LEU A 1 95 ? -10.954 2.398 14.272 1.00 87.31 95 LEU A O 1
ATOM 714 N N . VAL A 1 96 ? -11.546 0.306 14.810 1.00 85.75 96 VAL A N 1
ATOM 715 C CA . VAL A 1 96 ? -10.917 0.322 16.142 1.00 85.75 96 VAL A CA 1
ATOM 716 C C . VAL A 1 96 ? -9.411 0.578 16.042 1.00 85.75 96 VAL A C 1
ATOM 718 O O . VAL A 1 96 ? -8.886 1.426 16.754 1.00 85.75 96 VAL A O 1
ATOM 721 N N . SER A 1 97 ? -8.717 -0.093 15.119 1.00 84.69 97 SER A N 1
ATOM 722 C CA . SER A 1 97 ? -7.279 0.113 14.901 1.00 84.69 97 SER A CA 1
ATOM 723 C C . SER A 1 97 ? -6.963 1.472 14.279 1.00 84.69 97 SER A C 1
ATOM 725 O O . SER A 1 97 ? -5.893 2.009 14.535 1.00 84.69 97 SER A O 1
ATOM 727 N N . ALA A 1 98 ? -7.877 2.033 13.482 1.00 84.06 98 ALA A N 1
ATOM 728 C CA . ALA A 1 98 ? -7.712 3.366 12.902 1.00 84.06 98 ALA A CA 1
ATOM 729 C C . ALA A 1 98 ? -7.846 4.495 13.944 1.00 84.06 98 ALA A C 1
ATOM 731 O O . ALA A 1 98 ? -7.184 5.524 13.806 1.00 84.06 98 ALA A O 1
ATOM 732 N N . LEU A 1 99 ? -8.698 4.302 14.963 1.00 83.38 99 LEU A N 1
ATOM 733 C CA . LEU A 1 99 ? -8.967 5.279 16.027 1.00 83.38 99 LEU A CA 1
ATOM 734 C C . LEU A 1 99 ? -8.005 5.165 17.217 1.00 83.38 99 LEU A C 1
ATOM 736 O O . LEU A 1 99 ? -7.626 6.178 17.794 1.00 83.38 99 LEU A O 1
ATOM 740 N N . CYS A 1 100 ? -7.631 3.945 17.604 1.00 78.88 100 CYS A N 1
ATOM 741 C CA . CYS A 1 100 ? -6.842 3.673 18.808 1.00 78.88 100 CYS A CA 1
ATOM 742 C C . CYS A 1 100 ? -5.370 3.347 18.499 1.00 78.88 100 CYS A C 1
ATOM 744 O O . CYS A 1 100 ? -4.733 2.684 19.309 1.00 78.88 100 CYS A O 1
ATOM 746 N N . GLY A 1 101 ? -4.859 3.732 17.323 1.00 64.31 101 GLY A N 1
ATOM 747 C CA . GLY A 1 101 ? -3.688 3.182 16.621 1.00 64.31 101 GLY A CA 1
ATOM 748 C C . GLY A 1 101 ? -2.302 3.293 17.281 1.00 64.31 101 GLY A C 1
ATOM 749 O O . GLY A 1 101 ? -1.339 3.581 16.582 1.00 64.31 101 GLY A O 1
ATOM 750 N N . GLY A 1 102 ? -2.167 3.066 18.588 1.00 61.00 102 GLY A N 1
ATOM 751 C CA . GLY A 1 102 ? -0.889 3.066 19.307 1.00 61.00 102 GLY A CA 1
ATOM 752 C C . GLY A 1 102 ? -0.015 1.840 19.018 1.00 61.00 102 GLY A 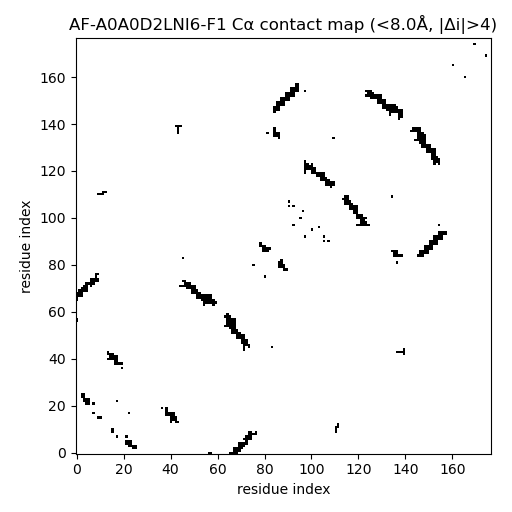C 1
ATOM 753 O O . GLY A 1 102 ? 1.175 2.000 18.772 1.00 61.00 102 GLY A O 1
ATOM 754 N N . ASP A 1 103 ? -0.612 0.641 18.952 1.00 61.75 103 ASP A N 1
ATOM 755 C CA . ASP A 1 103 ? 0.128 -0.636 18.831 1.00 61.75 103 ASP A CA 1
ATOM 756 C C . ASP A 1 103 ? -0.255 -1.464 17.589 1.00 61.75 103 ASP A C 1
ATOM 758 O O . ASP A 1 103 ? 0.203 -2.593 17.389 1.00 61.75 103 ASP A O 1
ATOM 762 N N . ALA A 1 104 ? -1.128 -0.929 16.733 1.00 73.12 104 ALA A N 1
ATOM 763 C CA . ALA A 1 104 ? -1.606 -1.650 15.562 1.00 73.12 104 ALA A CA 1
ATOM 764 C C . ALA A 1 104 ? -0.583 -1.579 14.413 1.00 73.12 104 ALA A C 1
ATOM 766 O O . ALA A 1 104 ? -0.175 -0.504 13.971 1.00 73.12 104 ALA A O 1
ATOM 767 N N . SER A 1 105 ? -0.201 -2.743 13.886 1.00 83.12 105 SER A N 1
ATOM 768 C CA . SER A 1 105 ? 0.594 -2.857 12.660 1.00 83.12 105 SER A CA 1
ATOM 769 C C . SER A 1 105 ? -0.283 -3.342 11.510 1.00 83.12 105 SER A C 1
ATOM 771 O O . SER A 1 105 ? -1.152 -4.195 11.690 1.00 83.12 105 SER A O 1
ATOM 773 N N . ALA A 1 106 ? -0.057 -2.786 10.323 1.00 86.12 106 ALA A N 1
ATOM 774 C CA . ALA A 1 106 ? -0.670 -3.253 9.087 1.00 86.12 106 ALA A CA 1
ATOM 775 C C . ALA A 1 106 ? 0.382 -3.945 8.222 1.00 86.12 106 ALA A C 1
ATOM 777 O O . ALA A 1 106 ? 1.580 -3.663 8.322 1.00 86.12 106 ALA A O 1
ATOM 778 N N . SER A 1 107 ? -0.072 -4.864 7.373 1.00 89.50 107 SER A N 1
ATOM 779 C CA . SER A 1 107 ? 0.788 -5.603 6.457 1.00 89.50 107 SER A CA 1
ATOM 780 C C . SER A 1 107 ? 0.313 -5.503 5.014 1.00 89.50 107 SER A C 1
ATOM 782 O O . SER A 1 107 ? -0.885 -5.575 4.750 1.00 89.50 107 SER A O 1
ATOM 784 N N . VAL A 1 108 ? 1.259 -5.399 4.084 1.00 90.75 108 VAL A N 1
ATOM 785 C CA . VAL A 1 108 ? 1.027 -5.466 2.636 1.00 90.75 108 VAL A CA 1
ATOM 786 C C . VAL A 1 108 ? 1.883 -6.574 2.047 1.00 90.75 108 VAL A C 1
ATOM 788 O O . VAL A 1 108 ? 3.082 -6.644 2.307 1.00 90.75 108 VAL A O 1
ATOM 791 N N . GLU A 1 109 ? 1.267 -7.423 1.231 1.00 89.94 109 GLU A N 1
ATOM 792 C CA . GLU A 1 109 ? 1.988 -8.360 0.372 1.00 89.94 109 GLU A CA 1
ATOM 793 C C . GLU A 1 109 ? 2.505 -7.624 -0.859 1.00 89.94 109 GLU A C 1
ATOM 795 O O . GLU A 1 109 ? 1.706 -7.109 -1.638 1.00 89.94 109 GLU A O 1
ATOM 800 N N . THR A 1 110 ? 3.820 -7.582 -1.047 1.00 87.56 110 THR A N 1
ATOM 801 C CA . THR A 1 110 ? 4.444 -7.005 -2.240 1.00 87.56 110 THR A CA 1
ATOM 802 C C . THR A 1 110 ? 4.254 -7.903 -3.457 1.00 87.56 110 THR A C 1
ATOM 804 O O . THR A 1 110 ? 3.853 -9.064 -3.349 1.00 87.56 110 THR A O 1
ATOM 807 N N . LEU A 1 111 ? 4.571 -7.374 -4.642 1.00 83.25 111 LEU A N 1
ATOM 808 C CA . LEU A 1 111 ? 4.600 -8.167 -5.872 1.00 83.25 111 LEU A CA 1
ATOM 809 C C . LEU A 1 111 ? 5.559 -9.360 -5.736 1.00 83.25 111 LEU A C 1
ATOM 811 O O . LEU A 1 111 ? 5.217 -10.460 -6.156 1.00 83.25 111 LEU A O 1
ATOM 815 N N . ASP A 1 112 ? 6.707 -9.164 -5.077 1.00 80.19 112 ASP A N 1
ATOM 816 C CA . ASP A 1 112 ? 7.741 -10.180 -4.819 1.00 80.19 112 ASP A CA 1
ATOM 817 C C . ASP A 1 112 ? 7.263 -11.320 -3.883 1.00 80.19 112 ASP A C 1
ATOM 819 O O . ASP A 1 112 ? 8.035 -12.226 -3.572 1.00 80.19 112 ASP A O 1
ATOM 823 N N . GLY A 1 113 ? 6.025 -11.261 -3.376 1.00 84.12 113 GLY A N 1
ATOM 824 C CA . GLY A 1 113 ? 5.459 -12.233 -2.436 1.00 84.12 113 GLY A CA 1
ATOM 825 C C . GLY A 1 113 ? 5.914 -12.042 -0.986 1.00 84.12 113 GLY A C 1
ATOM 826 O O . GLY A 1 113 ? 5.627 -12.874 -0.127 1.00 84.12 113 GLY A O 1
ATOM 827 N N . ARG A 1 114 ? 6.624 -10.950 -0.680 1.00 88.56 114 ARG A N 1
ATOM 828 C CA . ARG A 1 114 ? 7.073 -10.634 0.682 1.00 88.56 114 ARG A CA 1
ATOM 829 C C . ARG A 1 114 ? 5.975 -9.894 1.429 1.00 88.56 114 ARG A C 1
ATOM 831 O O . ARG A 1 114 ? 5.256 -9.087 0.854 1.00 88.56 114 ARG A O 1
ATOM 838 N N . THR A 1 115 ? 5.873 -10.123 2.733 1.00 90.25 115 THR A N 1
ATOM 839 C CA . THR A 1 115 ? 4.956 -9.364 3.590 1.00 90.25 115 THR A CA 1
ATOM 840 C C . THR A 1 115 ? 5.711 -8.228 4.269 1.00 90.25 115 THR A C 1
ATOM 842 O O . THR A 1 115 ? 6.569 -8.470 5.116 1.00 90.25 115 THR A O 1
ATOM 845 N N . LEU A 1 116 ? 5.378 -6.987 3.925 1.00 89.44 116 LEU A N 1
ATOM 846 C CA . LEU A 1 116 ? 5.899 -5.794 4.585 1.00 89.44 116 LEU A CA 1
ATOM 847 C C . LEU A 1 116 ? 4.959 -5.382 5.708 1.00 89.44 116 LEU A C 1
ATOM 849 O O . LEU A 1 116 ? 3.789 -5.104 5.457 1.00 89.44 116 LEU A O 1
ATOM 853 N N . LYS A 1 117 ? 5.475 -5.318 6.936 1.00 90.25 117 LYS A N 1
ATOM 854 C CA . LYS A 1 117 ? 4.751 -4.780 8.092 1.00 90.25 117 LYS A CA 1
ATOM 855 C C . LYS A 1 117 ? 5.170 -3.338 8.335 1.00 90.25 117 LYS A C 1
ATOM 857 O O . LYS A 1 117 ? 6.360 -3.036 8.331 1.00 90.25 117 LYS A O 1
ATOM 862 N N . PHE A 1 118 ? 4.203 -2.463 8.578 1.00 87.88 118 PHE A N 1
ATOM 863 C CA . PHE A 1 118 ? 4.453 -1.066 8.916 1.00 87.88 118 PHE A CA 1
ATOM 864 C C . PHE A 1 118 ? 3.553 -0.612 10.074 1.00 87.88 118 PHE A C 1
ATOM 866 O O . PHE A 1 118 ? 2.424 -1.098 10.212 1.00 87.88 118 PHE A O 1
ATOM 873 N N . PRO A 1 119 ? 4.042 0.310 10.923 1.00 86.12 119 PRO A N 1
ATOM 874 C CA . PRO A 1 119 ? 3.243 0.871 12.002 1.00 86.12 119 PRO A CA 1
ATOM 875 C C . PRO A 1 119 ? 2.150 1.779 11.434 1.00 86.12 119 PRO A C 1
ATOM 877 O O . PRO A 1 119 ? 2.402 2.564 10.508 1.00 86.12 119 PRO A O 1
ATOM 880 N N . LEU A 1 120 ? 0.945 1.675 11.995 1.00 82.88 120 LEU A N 1
ATOM 881 C CA . LEU A 1 120 ? -0.135 2.610 11.709 1.00 82.88 120 LEU A CA 1
ATOM 882 C C . LEU A 1 120 ? 0.053 3.889 12.538 1.00 82.88 120 LEU A C 1
ATOM 884 O O . LEU A 1 120 ? 0.510 3.817 13.677 1.00 82.88 120 LEU A O 1
ATOM 888 N N . PRO A 1 121 ? -0.260 5.071 11.985 1.00 76.38 121 PRO A N 1
ATOM 889 C CA . PRO A 1 121 ? -0.280 6.291 12.777 1.00 76.38 121 PRO A CA 1
ATOM 890 C C . PRO A 1 121 ? -1.451 6.279 13.774 1.00 76.38 121 PRO A C 1
ATOM 892 O O . PRO A 1 121 ? -2.519 5.740 13.482 1.00 76.38 121 PRO A O 1
ATOM 895 N N . ALA A 1 122 ? -1.254 6.930 14.928 1.00 64.88 122 ALA A N 1
ATOM 896 C CA . ALA A 1 122 ? -2.173 6.900 16.073 1.00 64.88 122 ALA A CA 1
ATOM 897 C C . ALA A 1 122 ? -3.625 7.281 15.737 1.00 64.88 122 ALA A C 1
ATOM 899 O O . ALA A 1 122 ? -4.557 6.714 16.300 1.00 64.88 122 ALA A O 1
ATOM 900 N N . MET A 1 123 ? -3.814 8.207 14.795 1.00 68.31 123 MET A N 1
ATOM 901 C CA . MET A 1 123 ? -5.114 8.528 14.215 1.00 68.31 123 MET A CA 1
ATOM 902 C C . MET A 1 123 ? -4.993 8.506 12.702 1.00 68.31 123 MET A C 1
ATOM 904 O O . MET A 1 123 ? -4.312 9.341 12.103 1.00 68.31 123 MET A O 1
ATOM 908 N N . THR A 1 124 ? -5.653 7.533 12.083 1.00 67.12 124 THR A N 1
ATOM 909 C CA . THR A 1 124 ? -5.628 7.377 10.632 1.00 67.12 124 THR A CA 1
ATOM 910 C C . THR A 1 124 ? -6.985 7.762 10.055 1.00 67.12 124 THR A C 1
ATOM 912 O O . THR A 1 124 ? -7.976 7.070 10.274 1.00 67.12 124 THR A O 1
ATOM 915 N N . SER A 1 125 ? -7.039 8.873 9.315 1.00 68.25 125 SER A N 1
ATOM 916 C CA . SER A 1 125 ? -8.203 9.225 8.494 1.00 68.25 125 SER A CA 1
ATOM 917 C C . SER A 1 125 ? -8.090 8.602 7.099 1.00 68.25 125 SER A C 1
ATOM 919 O O . SER A 1 125 ? -7.006 8.195 6.680 1.00 68.25 125 SER A O 1
ATOM 921 N N . PHE A 1 126 ? -9.197 8.585 6.350 1.00 67.06 126 PHE A N 1
ATOM 922 C CA . PHE A 1 126 ? -9.266 8.072 4.972 1.00 67.06 126 PHE A CA 1
ATOM 923 C C . PHE A 1 126 ? -8.249 8.694 4.000 1.00 67.06 126 PHE A C 1
ATOM 925 O O . PHE A 1 126 ? -7.965 8.123 2.951 1.00 67.06 126 PHE A O 1
ATOM 932 N N . THR A 1 127 ? -7.706 9.867 4.328 1.00 70.06 127 THR A N 1
ATOM 933 C CA . THR A 1 127 ? -6.806 10.627 3.449 1.00 70.06 127 THR A CA 1
ATOM 934 C C . THR A 1 127 ? -5.328 10.342 3.729 1.00 70.06 127 THR A C 1
ATOM 936 O O . THR A 1 127 ? -4.456 10.782 2.977 1.00 70.06 127 THR A O 1
ATOM 939 N N . VAL A 1 128 ? -5.007 9.615 4.802 1.00 78.31 128 VAL A N 1
ATOM 940 C CA . VAL A 1 128 ? -3.614 9.381 5.188 1.00 78.31 128 VAL A CA 1
ATOM 941 C C . VAL A 1 128 ? -2.973 8.358 4.251 1.00 78.31 128 VAL A C 1
ATOM 943 O O . VAL A 1 128 ? -3.440 7.227 4.101 1.00 78.31 128 VAL A O 1
ATOM 946 N N . LYS A 1 129 ? -1.854 8.759 3.644 1.00 87.12 129 LYS A N 1
ATOM 947 C CA . LYS A 1 129 ? -1.011 7.896 2.815 1.00 87.12 129 LYS A CA 1
ATOM 948 C C . LYS A 1 129 ? 0.298 7.622 3.535 1.00 87.12 129 LYS A C 1
ATOM 950 O O . LYS A 1 129 ? 0.978 8.546 3.978 1.00 87.12 129 LYS A O 1
ATOM 955 N N . LYS A 1 130 ? 0.676 6.352 3.616 1.00 88.38 130 LYS A N 1
ATOM 956 C CA . LYS A 1 130 ? 1.988 5.918 4.086 1.00 88.38 130 LYS A CA 1
ATOM 957 C C . LYS A 1 130 ? 2.880 5.653 2.880 1.00 88.38 130 LYS A C 1
ATOM 959 O O . LYS A 1 130 ? 2.508 4.894 1.995 1.00 88.38 130 LYS A O 1
ATOM 964 N N . ILE A 1 131 ? 4.060 6.262 2.856 1.00 91.56 131 ILE A N 1
ATOM 965 C CA . ILE A 1 131 ? 5.060 6.025 1.811 1.00 91.56 131 ILE A CA 1
ATOM 966 C C . ILE A 1 131 ? 6.109 5.062 2.366 1.00 91.56 131 ILE A C 1
ATOM 968 O O . ILE A 1 131 ? 6.701 5.325 3.415 1.00 91.56 131 ILE A O 1
ATOM 972 N N . ILE A 1 132 ? 6.321 3.951 1.668 1.00 90.75 132 ILE A N 1
ATOM 973 C CA . ILE A 1 132 ? 7.388 2.985 1.927 1.00 90.75 132 ILE A CA 1
ATOM 974 C C . ILE A 1 132 ? 8.404 3.132 0.794 1.00 90.75 132 ILE A C 1
ATOM 976 O O . ILE A 1 132 ? 8.101 2.884 -0.374 1.00 90.75 132 ILE A O 1
ATOM 980 N N . GLN A 1 133 ? 9.595 3.613 1.137 1.00 91.94 133 GLN A N 1
ATOM 981 C CA . GLN A 1 133 ? 10.632 3.927 0.158 1.00 91.94 133 GLN A CA 1
ATOM 982 C C . GLN A 1 133 ? 11.259 2.652 -0.413 1.00 91.94 133 GLN A C 1
ATOM 984 O O . GLN A 1 133 ? 11.530 1.714 0.332 1.00 91.94 133 GLN A O 1
ATOM 989 N N . GLY A 1 134 ? 11.512 2.631 -1.724 1.00 88.88 134 GLY A N 1
ATOM 990 C CA . GLY A 1 134 ? 12.229 1.536 -2.391 1.00 88.88 134 GLY A CA 1
ATOM 991 C C . GLY A 1 134 ? 11.410 0.270 -2.671 1.00 88.88 134 GLY A C 1
ATOM 992 O O . GLY A 1 134 ? 11.973 -0.723 -3.124 1.00 88.88 134 GLY A O 1
ATOM 993 N N . GLU A 1 135 ? 10.096 0.299 -2.443 1.00 88.69 135 GLU A N 1
ATOM 994 C CA . GLU A 1 135 ? 9.183 -0.839 -2.654 1.00 88.69 135 GLU A CA 1
ATOM 995 C C . GLU A 1 135 ? 8.257 -0.653 -3.875 1.00 88.69 135 GLU A C 1
ATOM 997 O O . GLU A 1 135 ? 7.264 -1.360 -4.038 1.00 88.69 135 GLU A O 1
ATOM 1002 N N . GLY A 1 136 ? 8.569 0.318 -4.739 1.00 87.44 136 GLY A N 1
ATOM 1003 C CA . GLY A 1 136 ? 7.884 0.554 -6.010 1.00 87.44 136 GLY A CA 1
ATOM 1004 C C . GLY A 1 136 ? 8.473 -0.236 -7.185 1.00 87.44 136 GLY A C 1
ATOM 1005 O O . GLY A 1 136 ? 9.135 -1.265 -7.021 1.00 87.44 136 GLY A O 1
ATOM 1006 N N . MET A 1 137 ? 8.248 0.265 -8.400 1.00 86.19 137 MET A N 1
ATOM 1007 C CA . MET A 1 137 ? 8.747 -0.356 -9.629 1.00 86.19 137 MET A CA 1
ATOM 1008 C C . MET A 1 137 ? 10.222 -0.013 -9.884 1.00 86.19 137 MET A C 1
ATOM 1010 O O . MET A 1 137 ? 10.686 1.053 -9.482 1.00 86.19 137 MET A O 1
ATOM 1014 N N . PRO A 1 138 ? 10.988 -0.887 -10.562 1.00 85.56 138 PRO A N 1
ATOM 1015 C CA . PRO A 1 138 ? 12.352 -0.571 -10.978 1.00 85.56 138 PRO A CA 1
ATOM 1016 C C . PRO A 1 138 ? 12.377 0.618 -11.948 1.00 85.56 138 PRO A C 1
ATOM 1018 O O . PRO A 1 138 ? 11.604 0.669 -12.905 1.00 85.56 138 PRO A O 1
ATOM 1021 N N . ILE A 1 139 ? 13.297 1.555 -11.718 1.00 83.44 139 ILE A N 1
ATOM 1022 C CA . ILE A 1 139 ? 13.441 2.766 -12.532 1.00 83.44 139 ILE A CA 1
ATOM 1023 C C . ILE A 1 139 ? 14.351 2.455 -13.721 1.00 83.44 139 ILE A C 1
ATOM 1025 O O . ILE A 1 139 ? 15.556 2.271 -13.556 1.00 83.44 139 ILE A O 1
ATOM 1029 N N . SER A 1 140 ? 13.803 2.466 -14.941 1.00 75.31 140 SER A N 1
ATOM 1030 C CA . SER A 1 140 ? 14.548 2.154 -16.179 1.00 75.31 140 SER A CA 1
ATOM 1031 C C . SER A 1 140 ? 15.845 2.962 -16.348 1.00 75.31 140 SER A C 1
ATOM 1033 O O . SER A 1 140 ? 16.839 2.454 -16.856 1.00 75.31 140 SER A O 1
ATOM 1035 N N . LYS A 1 141 ? 15.850 4.229 -15.915 1.00 78.81 141 LYS A N 1
ATOM 1036 C CA . LYS A 1 141 ? 17.007 5.132 -16.047 1.00 78.81 141 LYS A CA 1
ATOM 1037 C C . LYS A 1 141 ? 18.103 4.890 -15.004 1.00 78.81 141 LYS A C 1
ATOM 1039 O O . LYS A 1 141 ? 19.208 5.394 -15.174 1.00 78.81 141 LYS A O 1
ATOM 1044 N N . GLN A 1 142 ? 17.796 4.205 -13.902 1.00 80.50 142 GLN A N 1
ATOM 1045 C CA . GLN A 1 142 ? 18.707 4.034 -12.770 1.00 80.50 142 GLN A CA 1
ATOM 1046 C C . GLN A 1 142 ? 18.704 2.565 -12.324 1.00 80.50 142 GLN A C 1
ATOM 1048 O O . GLN A 1 142 ? 17.910 2.190 -11.456 1.00 80.50 142 GLN A O 1
ATOM 1053 N N . PRO A 1 143 ? 19.579 1.719 -12.905 1.00 80.38 143 PRO A N 1
ATOM 1054 C CA . PRO A 1 143 ? 19.620 0.301 -12.573 1.00 80.38 143 PRO A CA 1
ATOM 1055 C C . PRO A 1 143 ? 19.896 0.105 -11.077 1.00 80.38 143 PRO A C 1
ATOM 1057 O O . PRO A 1 143 ? 20.780 0.737 -10.504 1.00 80.38 143 PRO A O 1
ATOM 1060 N N . GLY A 1 144 ? 19.106 -0.760 -10.439 1.00 81.19 144 GLY A N 1
ATOM 1061 C CA . GLY A 1 144 ? 19.194 -1.046 -9.003 1.00 81.19 144 GLY A CA 1
ATOM 1062 C C . GLY A 1 144 ? 18.351 -0.138 -8.103 1.00 81.19 144 GLY A C 1
ATOM 1063 O O . GLY A 1 144 ? 18.214 -0.441 -6.921 1.00 81.19 144 GLY A O 1
ATOM 1064 N N . LYS A 1 145 ? 17.736 0.928 -8.633 1.00 86.94 145 LYS A N 1
ATOM 1065 C CA . LYS A 1 145 ? 16.782 1.747 -7.876 1.00 86.94 145 LYS A CA 1
ATOM 1066 C C . LYS A 1 145 ? 15.341 1.388 -8.200 1.00 86.94 145 LYS A C 1
ATOM 1068 O O . LYS A 1 145 ? 14.988 1.091 -9.342 1.00 86.94 145 LYS A O 1
ATOM 1073 N N . LYS A 1 146 ? 14.512 1.456 -7.164 1.00 88.50 146 LYS A N 1
ATOM 1074 C CA . LYS A 1 146 ? 13.064 1.280 -7.227 1.00 88.50 146 LYS A CA 1
ATOM 1075 C C . LYS A 1 146 ? 12.377 2.580 -6.811 1.00 88.50 146 LYS A C 1
ATOM 1077 O O . LYS A 1 146 ? 12.950 3.352 -6.039 1.00 88.50 146 LYS A O 1
ATOM 1082 N N . GLY A 1 147 ? 11.171 2.806 -7.321 1.00 90.25 147 GLY A N 1
ATOM 1083 C CA . GLY A 1 147 ? 10.270 3.841 -6.826 1.00 90.25 147 GLY A CA 1
ATOM 1084 C C . GLY A 1 147 ? 9.734 3.513 -5.432 1.00 90.25 147 GLY A C 1
ATOM 1085 O O . GLY A 1 147 ? 10.255 2.652 -4.715 1.00 90.25 147 GLY A O 1
ATOM 1086 N N . ASN A 1 148 ? 8.661 4.185 -5.044 1.00 93.06 148 ASN A N 1
ATOM 1087 C CA . ASN A 1 148 ? 8.042 4.053 -3.733 1.00 93.06 148 ASN A CA 1
ATOM 1088 C C . ASN A 1 148 ? 6.738 3.255 -3.793 1.00 93.06 148 ASN A C 1
ATOM 1090 O O . ASN A 1 148 ? 6.038 3.232 -4.805 1.00 93.06 148 ASN A O 1
ATOM 1094 N N . LEU A 1 149 ? 6.383 2.642 -2.666 1.00 93.31 149 LEU A N 1
ATOM 1095 C CA . LEU A 1 149 ? 5.062 2.074 -2.437 1.00 93.31 149 LEU A CA 1
ATOM 1096 C C . LEU A 1 149 ? 4.239 3.055 -1.598 1.00 93.31 149 LEU A C 1
ATOM 1098 O O . LEU A 1 149 ? 4.544 3.320 -0.434 1.00 93.31 149 LEU A O 1
ATOM 1102 N N . VAL A 1 150 ? 3.188 3.596 -2.198 1.00 92.56 150 VAL A N 1
ATOM 1103 C CA . VAL A 1 150 ? 2.231 4.501 -1.568 1.00 92.56 150 VAL A CA 1
ATOM 1104 C C . VAL A 1 150 ? 1.021 3.692 -1.116 1.00 92.56 150 VAL A C 1
ATOM 1106 O O . VAL A 1 150 ? 0.209 3.233 -1.920 1.00 92.56 150 VAL A O 1
ATOM 1109 N N . VAL A 1 151 ? 0.893 3.529 0.194 1.00 91.75 151 VAL A N 1
ATOM 1110 C CA . VAL A 1 151 ? -0.200 2.804 0.836 1.00 91.75 151 VAL A CA 1
ATOM 1111 C C . VAL A 1 151 ? -1.252 3.798 1.319 1.00 91.75 151 VAL A C 1
ATOM 1113 O O . VAL A 1 151 ? -1.014 4.558 2.257 1.00 91.75 151 VAL A O 1
ATOM 1116 N N . SER A 1 152 ? -2.421 3.788 0.690 1.00 90.31 152 SER A N 1
ATOM 1117 C CA . SER A 1 152 ? -3.606 4.504 1.168 1.00 90.31 152 SER A CA 1
ATOM 1118 C C . SER A 1 152 ? -4.294 3.667 2.241 1.00 90.31 152 SER A C 1
ATOM 1120 O O . SER A 1 152 ? -4.594 2.494 2.007 1.00 90.31 152 SER A O 1
ATOM 1122 N N . ILE A 1 153 ? -4.533 4.246 3.416 1.00 87.88 153 ILE A N 1
ATOM 1123 C CA . ILE A 1 153 ? -5.170 3.529 4.521 1.00 87.88 153 ILE A CA 1
ATOM 1124 C C . ILE A 1 153 ? -6.649 3.914 4.582 1.00 87.88 153 ILE A C 1
ATOM 1126 O O . ILE A 1 153 ? -6.994 5.079 4.753 1.00 87.88 153 ILE A O 1
ATOM 1130 N N . GLU A 1 154 ? -7.526 2.920 4.467 1.00 86.88 154 GLU A N 1
ATOM 1131 C CA . GLU A 1 154 ? -8.975 3.091 4.562 1.00 86.88 154 GLU A CA 1
ATOM 1132 C C . GLU A 1 154 ? -9.510 2.433 5.835 1.00 86.88 154 GLU A C 1
ATOM 1134 O O . GLU A 1 154 ? -9.277 1.247 6.083 1.00 86.88 154 GLU A O 1
ATOM 1139 N N . ALA A 1 155 ? -10.279 3.178 6.630 1.00 86.94 155 ALA A N 1
ATOM 1140 C CA . ALA A 1 155 ? -10.959 2.619 7.791 1.00 86.94 155 ALA A CA 1
ATOM 1141 C C . ALA A 1 155 ? -12.227 1.862 7.360 1.00 86.94 155 ALA A C 1
ATOM 1143 O O . ALA A 1 155 ? -13.159 2.426 6.788 1.00 86.94 155 ALA A O 1
ATOM 1144 N N . ALA A 1 156 ? -12.283 0.568 7.657 1.00 88.06 156 ALA A N 1
ATOM 1145 C CA . ALA A 1 156 ? -13.443 -0.270 7.407 1.00 88.06 156 ALA A CA 1
ATOM 1146 C C . ALA A 1 156 ? -14.452 -0.136 8.555 1.00 88.06 156 ALA A C 1
ATOM 1148 O O . ALA A 1 156 ? -14.187 -0.543 9.692 1.00 88.06 156 ALA A O 1
ATOM 1149 N N . PHE A 1 157 ? -15.631 0.403 8.241 1.00 88.38 157 PHE A N 1
ATOM 1150 C CA . PHE A 1 157 ? -16.749 0.452 9.176 1.00 88.38 157 PHE A CA 1
ATOM 1151 C C . PHE A 1 157 ? -17.389 -0.935 9.353 1.00 88.38 157 PHE A C 1
ATOM 1153 O O . PHE A 1 157 ? -17.558 -1.672 8.375 1.00 88.38 157 PHE A O 1
ATOM 1160 N N . PRO A 1 158 ? -17.781 -1.307 10.585 1.00 89.56 158 PRO A N 1
ATOM 1161 C CA . PRO A 1 158 ? -18.555 -2.520 10.810 1.00 89.56 158 PRO A CA 1
ATOM 1162 C C . PRO A 1 158 ? -19.949 -2.393 10.176 1.00 89.56 158 PRO A C 1
ATOM 1164 O O . PRO A 1 158 ? -20.529 -1.311 10.135 1.00 89.56 158 PRO A O 1
ATOM 1167 N N . LYS A 1 159 ? -20.522 -3.517 9.722 1.00 90.94 159 LYS A N 1
ATOM 1168 C CA . LYS A 1 159 ? -21.848 -3.554 9.064 1.00 90.94 159 LYS A CA 1
ATOM 1169 C C . LYS A 1 159 ? -23.002 -3.106 9.970 1.00 90.94 159 LYS A C 1
ATOM 1171 O O . LYS A 1 159 ? -24.070 -2.756 9.482 1.00 90.94 159 LYS A O 1
ATOM 1176 N N . GLY A 1 160 ? -22.805 -3.149 11.283 1.00 90.44 160 GLY A N 1
ATOM 1177 C CA . GLY A 1 160 ? -23.797 -2.762 12.273 1.00 90.44 160 GLY A CA 1
ATOM 1178 C C . GLY A 1 160 ? -23.190 -2.713 13.668 1.00 90.44 160 GLY A C 1
ATOM 1179 O O . GLY A 1 160 ? -22.121 -3.270 13.912 1.00 90.44 160 GLY A O 1
ATOM 1180 N N . LEU A 1 161 ? -23.885 -2.028 14.572 1.00 91.00 161 LEU A N 1
ATOM 1181 C CA . LEU A 1 161 ? -23.501 -1.869 15.972 1.00 91.00 161 LEU A CA 1
ATOM 1182 C C . LEU A 1 161 ? -24.726 -2.091 16.856 1.00 91.00 161 LEU A C 1
ATOM 1184 O O . LEU A 1 161 ? -25.820 -1.618 16.529 1.00 91.00 161 LEU A O 1
ATOM 1188 N N . THR A 1 162 ? -24.539 -2.774 17.983 1.00 95.06 162 THR A N 1
ATOM 1189 C CA . THR A 1 162 ? -25.601 -2.988 18.977 1.00 95.06 162 THR A CA 1
ATOM 1190 C C . THR A 1 162 ? -25.921 -1.689 19.722 1.00 95.06 162 THR A C 1
ATOM 1192 O O . THR A 1 162 ? -25.125 -0.746 19.735 1.00 95.06 162 THR A O 1
ATOM 1195 N N . ALA A 1 163 ? -27.091 -1.614 20.367 1.00 93.06 163 ALA A N 1
ATOM 1196 C CA . ALA A 1 163 ? -27.477 -0.437 21.152 1.00 93.06 163 ALA A CA 1
ATOM 1197 C C . ALA A 1 163 ? -26.454 -0.117 22.260 1.00 93.06 163 ALA A C 1
ATOM 1199 O O . ALA A 1 163 ? -26.086 1.044 22.438 1.00 93.06 163 ALA A O 1
ATOM 1200 N N . ALA A 1 164 ? -25.925 -1.150 22.926 1.00 93.56 164 ALA A N 1
ATOM 1201 C CA . ALA A 1 164 ? -24.883 -1.012 23.941 1.00 93.56 164 ALA A CA 1
ATOM 1202 C C . ALA A 1 164 ? -23.576 -0.432 23.367 1.00 93.56 164 ALA A C 1
ATOM 1204 O O . ALA A 1 164 ? -23.017 0.504 23.932 1.00 93.56 164 ALA A O 1
ATOM 1205 N N . GLN A 1 165 ? -23.124 -0.918 22.204 1.00 91.44 165 GLN A N 1
ATOM 1206 C CA . GLN A 1 165 ? -21.922 -0.399 21.537 1.00 91.44 165 GLN A CA 1
ATOM 1207 C C . GLN A 1 165 ? -22.090 1.061 21.108 1.00 91.44 165 GLN A C 1
ATOM 1209 O O . GLN A 1 165 ? -21.180 1.866 21.279 1.00 91.44 165 GLN A O 1
ATOM 1214 N N . LYS A 1 166 ? -23.267 1.431 20.588 1.00 90.12 166 LYS A N 1
ATOM 1215 C CA . LYS A 1 166 ? -23.567 2.823 20.226 1.00 90.12 166 LYS A CA 1
ATOM 1216 C C . LYS A 1 166 ? -23.555 3.744 21.447 1.00 90.12 166 LYS A C 1
ATOM 1218 O O . LYS A 1 166 ? -23.056 4.858 21.342 1.00 90.12 166 LYS A O 1
ATOM 1223 N N . ALA A 1 167 ? -24.088 3.297 22.586 1.00 91.38 167 ALA A N 1
ATOM 1224 C CA . ALA A 1 167 ? -24.047 4.064 23.830 1.00 91.38 167 ALA A CA 1
ATOM 1225 C C . ALA A 1 167 ? -22.604 4.267 24.323 1.00 91.38 167 ALA A C 1
ATOM 1227 O O . ALA A 1 167 ? -22.228 5.394 24.634 1.00 91.38 167 ALA A O 1
ATOM 1228 N N . ALA A 1 168 ? -21.781 3.213 24.299 1.00 91.12 168 ALA A N 1
ATOM 1229 C CA . ALA A 1 168 ? -20.368 3.295 24.666 1.00 91.12 168 ALA A CA 1
ATOM 1230 C C . ALA A 1 168 ? -19.581 4.248 23.748 1.00 91.12 168 ALA A C 1
ATOM 1232 O O . ALA A 1 168 ? -18.824 5.085 24.228 1.00 91.12 168 ALA A O 1
ATOM 1233 N N . LEU A 1 169 ? -19.807 4.189 22.431 1.00 89.00 169 LEU A N 1
ATOM 1234 C CA . LEU A 1 169 ? -19.153 5.093 21.478 1.00 89.00 169 LEU A CA 1
ATOM 1235 C C . LEU A 1 169 ? -19.559 6.557 21.683 1.00 89.00 169 LEU A C 1
ATOM 1237 O O . LEU A 1 169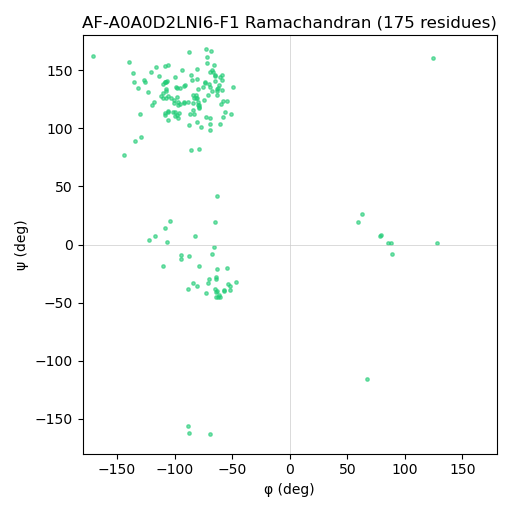 ? -18.705 7.431 21.586 1.00 89.00 169 LEU A O 1
ATOM 1241 N N . LYS A 1 170 ? -20.831 6.831 22.005 1.00 87.44 170 LYS A N 1
ATOM 1242 C CA . LYS A 1 170 ? -21.301 8.189 22.333 1.00 87.44 170 LYS A CA 1
ATOM 1243 C C . LYS A 1 170 ? -20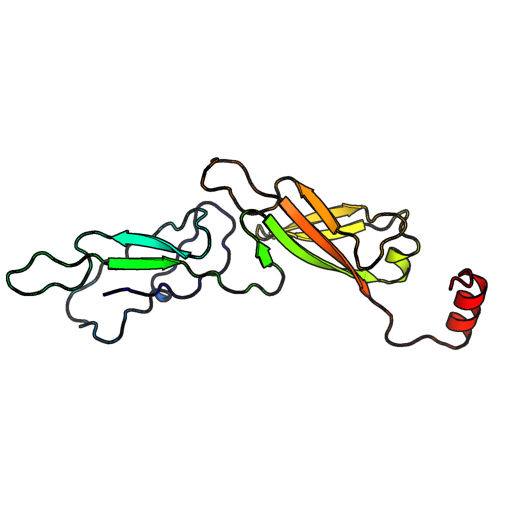.666 8.754 23.605 1.00 87.44 170 LYS A C 1
ATOM 1245 O O . LYS A 1 170 ? -20.562 9.966 23.721 1.00 87.44 170 LYS A O 1
ATOM 1250 N N . GLN A 1 171 ? -20.294 7.897 24.557 1.00 89.31 171 GLN A N 1
ATOM 1251 C CA . GLN A 1 171 ? -19.585 8.312 25.770 1.00 89.31 171 GLN A CA 1
ATOM 1252 C C . GLN A 1 171 ? -18.083 8.498 25.525 1.00 89.31 171 GLN A C 1
ATOM 1254 O O . GLN A 1 171 ? -17.476 9.377 26.126 1.00 89.31 171 GLN A O 1
ATOM 1259 N N . ALA A 1 172 ? -17.485 7.666 24.667 1.00 87.44 172 ALA A N 1
ATO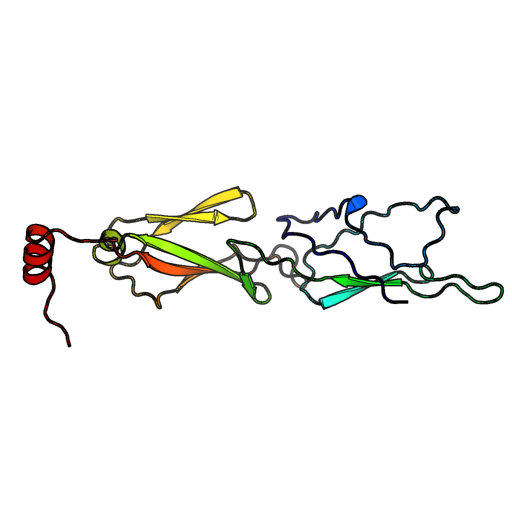M 1260 C CA . ALA A 1 172 ? -16.043 7.643 24.439 1.00 87.44 172 ALA A CA 1
ATOM 1261 C C . ALA A 1 172 ? -15.553 8.684 23.419 1.00 87.44 172 ALA A C 1
ATOM 1263 O O . ALA A 1 172 ? -14.427 9.163 23.532 1.00 87.44 172 ALA A O 1
ATOM 1264 N N . LEU A 1 173 ? -16.360 9.008 22.404 1.00 87.12 173 LEU A N 1
ATOM 1265 C CA . LEU A 1 173 ? -15.981 9.953 21.354 1.00 87.12 173 LEU A CA 1
ATOM 1266 C C . LEU A 1 173 ? -16.501 11.360 21.681 1.00 87.12 173 LEU A C 1
ATOM 1268 O O . LEU A 1 173 ? -17.675 11.501 22.031 1.00 87.12 173 LEU A O 1
ATOM 1272 N N . PRO A 1 174 ? -15.677 12.413 21.529 1.00 85.31 174 PRO A N 1
ATOM 1273 C CA . PRO A 1 174 ? -16.162 13.779 21.657 1.00 85.31 174 PRO A CA 1
ATOM 1274 C C . PRO A 1 174 ? -17.164 14.079 20.535 1.00 85.31 174 PRO A C 1
ATOM 1276 O O . PRO A 1 174 ? -16.966 13.685 19.385 1.00 85.31 174 PRO A O 1
ATOM 1279 N N . ALA A 1 175 ? -18.239 14.802 20.852 1.00 75.75 175 ALA A N 1
ATOM 1280 C CA . ALA A 1 175 ? -19.113 15.359 19.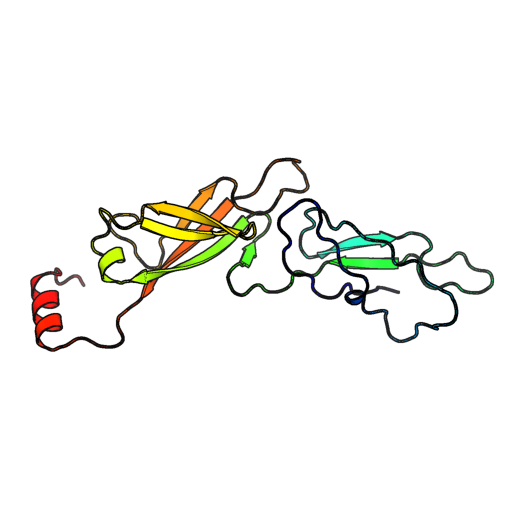827 1.00 75.75 175 ALA A CA 1
ATOM 1281 C C . ALA A 1 175 ? -18.344 16.471 19.101 1.00 75.75 175 ALA A C 1
ATOM 1283 O O . ALA A 1 175 ? -18.205 17.579 19.615 1.00 75.75 175 ALA A O 1
ATOM 1284 N N . THR A 1 176 ? -17.777 16.158 17.942 1.00 64.00 176 THR A N 1
ATOM 1285 C CA . THR A 1 176 ? -17.141 17.145 17.063 1.00 64.00 176 THR A CA 1
ATOM 1286 C C . THR A 1 176 ? -18.019 17.350 15.831 1.00 64.00 176 THR A C 1
ATOM 1288 O O . THR A 1 176 ? -18.651 16.401 15.364 1.00 64.00 176 THR A O 1
ATOM 1291 N N . ALA A 1 177 ? -18.115 18.612 15.409 1.00 48.91 177 ALA A N 1
ATOM 1292 C CA . ALA A 1 177 ? -18.995 19.114 14.356 1.00 48.91 177 ALA A CA 1
ATOM 1293 C C . ALA A 1 177 ? -18.613 18.625 12.953 1.00 48.91 177 ALA A C 1
ATOM 1295 O O . ALA A 1 177 ? -17.396 18.472 12.695 1.00 48.91 177 ALA A O 1
#

pLDDT: mean 71.55, std 20.07, range [28.62, 95.06]

Radius of gyration: 24.33 Å; Cα contacts (8 Å, |Δi|>4): 311; chains: 1; bounding box: 47×41×80 Å

Organism: NCBI:txid145388

Mean predicted aligned error: 13.03 Å

Solvent-accessible surface area (backbone atoms only — not comparable to full-atom values): 10759 Å² total; per-residue (Å²): 100,80,40,58,48,52,66,49,71,92,56,73,60,88,62,31,72,60,57,73,90,48,59,55,76,63,94,84,73,73,85,84,64,89,75,83,81,72,81,57,74,57,58,53,68,55,70,68,41,74,49,74,41,80,58,65,29,64,72,49,94,96,50,81,41,32,49,27,37,32,42,41,46,73,41,91,49,99,67,46,46,78,58,89,40,29,29,35,34,75,47,79,40,52,43,67,50,25,62,65,5,78,84,41,68,49,74,45,74,45,85,81,70,45,76,49,74,46,80,45,58,49,69,50,52,71,82,45,66,48,76,41,82,60,63,26,39,56,36,72,92,42,87,94,42,41,25,32,24,37,36,36,38,35,62,41,76,74,96,71,76,54,73,67,56,52,54,51,48,63,72,72,48,80,94,73,135